Protein AF-A0A3S8ZNY4-F1 (afdb_monomer_lite)

Foldseek 3Di:
DDDPDPFAEEEAEDEPPPPDPVVLVVVVVVLLVCCLVRVGLWYDYAHEDDAPPPRLVCQLVRLLVCLFFLAYHYDPPDCQLVVLCPNFYLFFHQKTKDALVLQVLLVHDVSVCVQLPDPQWDWDDRPRMIITHGHSHHDRHTCVVPQDPSSLSRRVSRVSRHRQWSAFSHPDDDPPRDHGGRQQSNLSSCVSVDPPSPDPCNVPSDPDPPDVVPPCPPVNVVVVVVQVLFKDFAQFFNQAWFWKAWPQDPPRTDTDHGGGGHHWDVVGPPPTTMIGHDPDRD

Radius of gyration: 23.08 Å; chains: 1; bounding box: 68×52×48 Å

InterPro domains:
  IPR021815 Type VI immunity for VRR-NUC [PF11876] (23-192)

Sequence (282 aa):
MGNKCAPNKIIFSILPAFKLCKRKKIFNDLFIFVVSKLNPTLAFANAATCLPYEDYKWQFNEFDALQRFYCLMPFRRDYFSIDKLGAFINGANWITCLNEVHIAQLGGLDNVKNALHHESIKITNIGDNCLIKIGEYPNIAPITEGIPPLYKMVSDFLRPIRVESLGSLHNGSLNGSINFDPRTTDLWLRRFDEPGIWPPYPDNIQFYGLGEADEVDAEETVEMIDLLKQRVPANNPCPQSGYWYTPAKQNSRTLFRSSELMPDFPASTYGATIWYWDANQE

pLDDT: mean 82.19, std 16.55, range [32.84, 98.5]

Organism: NCBI:txid2496266

Structure (mmCIF, N/CA/C/O backbone):
data_AF-A0A3S8ZNY4-F1
#
_entry.id   AF-A0A3S8ZNY4-F1
#
loop_
_atom_site.group_PDB
_atom_site.id
_atom_site.type_symbol
_atom_site.label_atom_id
_atom_site.label_alt_id
_atom_site.label_comp_id
_atom_site.label_asym_id
_atom_site.label_entity_id
_atom_site.label_seq_id
_atom_site.pdbx_PDB_ins_code
_atom_site.Cartn_x
_atom_site.Cartn_y
_atom_site.Cartn_z
_atom_site.occupancy
_atom_site.B_iso_or_equiv
_atom_site.auth_seq_id
_atom_site.auth_comp_id
_atom_site.auth_asym_id
_atom_site.auth_atom_id
_atom_site.pdbx_PDB_model_num
ATOM 1 N N . MET A 1 1 ? -15.313 33.292 5.671 1.00 32.84 1 MET A N 1
ATOM 2 C CA . MET A 1 1 ? -14.817 32.332 6.683 1.00 32.84 1 MET A CA 1
ATOM 3 C C . MET A 1 1 ? -14.526 31.017 5.986 1.00 32.84 1 MET A C 1
ATOM 5 O O . MET A 1 1 ? -15.387 30.550 5.257 1.00 32.84 1 MET A O 1
ATOM 9 N N . GLY A 1 2 ? -13.322 30.472 6.180 1.00 35.06 2 GLY A N 1
ATOM 10 C CA . GLY A 1 2 ? -12.914 29.161 5.668 1.00 35.06 2 GLY A CA 1
ATOM 11 C C . GLY A 1 2 ? -11.709 29.212 4.729 1.00 35.06 2 GLY A C 1
ATOM 12 O O . GLY A 1 2 ? -11.857 28.984 3.533 1.00 35.06 2 GLY A O 1
ATOM 13 N N . ASN A 1 3 ? -10.519 29.497 5.271 1.00 33.12 3 ASN A N 1
ATOM 14 C CA . ASN A 1 3 ? -9.257 29.150 4.616 1.00 33.12 3 ASN A CA 1
ATOM 15 C C . ASN A 1 3 ? -9.278 27.642 4.332 1.00 33.12 3 ASN A C 1
ATOM 17 O O . ASN A 1 3 ? -9.236 26.844 5.267 1.00 33.12 3 ASN A O 1
ATOM 21 N N . LYS A 1 4 ? -9.356 27.239 3.060 1.00 39.56 4 LYS A N 1
ATOM 22 C CA . LYS A 1 4 ? -9.088 25.854 2.662 1.00 39.56 4 LYS A CA 1
ATOM 23 C C . LYS A 1 4 ? -7.583 25.623 2.808 1.00 39.56 4 LYS A C 1
ATOM 25 O O . LYS A 1 4 ? -6.836 25.842 1.860 1.00 39.56 4 LYS A O 1
ATOM 30 N N . CYS A 1 5 ? -7.132 25.238 4.003 1.00 39.16 5 CYS A N 1
ATOM 31 C CA . CYS A 1 5 ? -5.819 24.615 4.147 1.00 39.16 5 CYS A CA 1
ATOM 32 C C . CYS A 1 5 ? -5.784 23.396 3.222 1.00 39.16 5 CYS A C 1
ATOM 34 O O . CYS A 1 5 ? -6.697 22.568 3.254 1.00 39.16 5 CYS A O 1
ATOM 36 N N . ALA A 1 6 ? -4.759 23.309 2.377 1.00 49.41 6 ALA A N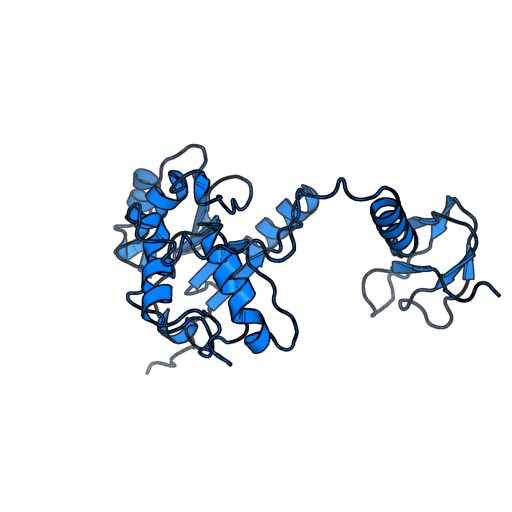 1
ATOM 37 C CA . ALA A 1 6 ? -4.514 22.108 1.598 1.00 49.41 6 ALA A CA 1
ATOM 38 C C . ALA A 1 6 ? -4.371 20.914 2.566 1.00 49.41 6 ALA A C 1
ATOM 40 O O . ALA A 1 6 ? -3.705 21.057 3.595 1.00 49.41 6 ALA A O 1
ATOM 41 N N . PRO A 1 7 ? -5.004 19.762 2.293 1.00 57.47 7 PRO A N 1
ATOM 42 C CA . PRO A 1 7 ? -4.872 18.587 3.147 1.00 57.47 7 PRO A CA 1
ATOM 43 C C . PRO A 1 7 ? -3.403 18.156 3.231 1.00 57.47 7 PRO A C 1
ATOM 45 O O . PRO A 1 7 ? -2.763 17.920 2.204 1.00 57.47 7 PRO A O 1
ATOM 48 N N . ASN A 1 8 ? -2.876 18.031 4.451 1.00 60.91 8 ASN A N 1
ATOM 49 C CA . ASN A 1 8 ? -1.545 17.479 4.693 1.00 60.91 8 ASN A CA 1
ATOM 50 C C . ASN A 1 8 ? -1.574 15.984 4.347 1.00 60.91 8 ASN A C 1
ATOM 52 O O . ASN A 1 8 ? -2.164 15.186 5.075 1.00 60.91 8 ASN A O 1
ATOM 56 N N . LYS A 1 9 ? -0.963 15.594 3.227 1.00 63.53 9 LYS A N 1
ATOM 57 C CA . LYS A 1 9 ? -0.878 14.196 2.777 1.00 63.53 9 LYS A CA 1
ATOM 58 C C . LYS A 1 9 ? 0.563 13.725 2.879 1.00 63.53 9 LYS A C 1
ATOM 60 O O . LYS A 1 9 ? 1.473 14.425 2.446 1.00 63.53 9 LYS A O 1
ATOM 65 N N . ILE A 1 10 ? 0.770 12.550 3.458 1.00 58.22 10 ILE A N 1
ATOM 66 C CA . ILE A 1 10 ? 2.100 12.015 3.747 1.00 58.22 10 ILE A CA 1
ATOM 67 C C . ILE A 1 10 ? 2.168 10.592 3.227 1.00 58.22 10 ILE A C 1
ATOM 69 O O . ILE A 1 10 ? 1.355 9.754 3.586 1.00 58.22 10 ILE A O 1
ATOM 73 N N . ILE A 1 11 ? 3.146 10.294 2.384 1.00 59.59 11 ILE A N 1
ATOM 74 C CA . ILE A 1 11 ? 3.314 8.952 1.831 1.00 59.59 11 ILE A CA 1
ATOM 75 C C . ILE A 1 11 ? 4.752 8.534 2.074 1.00 59.59 11 ILE A C 1
ATOM 77 O O . ILE A 1 11 ? 5.679 9.210 1.635 1.00 59.59 11 ILE A O 1
ATOM 81 N N . PHE A 1 12 ? 4.935 7.425 2.787 1.00 55.94 12 PHE A N 1
ATOM 82 C CA . PHE A 1 12 ? 6.249 6.829 2.982 1.00 55.94 12 PHE A CA 1
ATOM 83 C C . PHE A 1 12 ? 6.377 5.573 2.128 1.00 55.94 12 PHE A C 1
ATOM 85 O O . PHE A 1 12 ? 5.786 4.536 2.417 1.00 55.94 12 PHE A O 1
ATOM 92 N N . SER A 1 13 ? 7.197 5.659 1.091 1.00 57.34 13 SER A N 1
ATOM 93 C CA . SER A 1 13 ? 7.572 4.508 0.275 1.00 57.34 13 SER A CA 1
ATOM 94 C C . SER A 1 13 ? 8.827 3.870 0.860 1.00 57.34 13 SER A C 1
ATOM 96 O O . SER A 1 13 ? 9.819 4.557 1.110 1.00 57.34 13 SER A O 1
ATOM 98 N N . ILE A 1 14 ? 8.790 2.562 1.107 1.00 56.53 14 ILE A N 1
ATOM 99 C CA . ILE A 1 14 ? 9.916 1.827 1.686 1.00 56.53 14 ILE A CA 1
ATOM 100 C C . ILE A 1 14 ? 10.548 0.973 0.601 1.00 56.53 14 ILE A C 1
ATOM 102 O O . ILE A 1 14 ? 9.883 0.140 -0.014 1.00 56.53 14 ILE A O 1
ATOM 106 N N . LEU A 1 15 ? 11.850 1.163 0.394 1.00 48.00 15 LEU A N 1
ATOM 107 C CA . LEU A 1 15 ? 12.633 0.309 -0.491 1.00 48.00 15 LEU A CA 1
ATOM 108 C C . LEU A 1 15 ? 12.822 -1.082 0.147 1.00 48.00 15 LEU A C 1
ATOM 110 O O . LEU A 1 15 ? 13.079 -1.157 1.352 1.00 48.00 15 LEU A O 1
ATOM 114 N N . PRO A 1 16 ? 12.790 -2.180 -0.630 1.00 45.41 16 PRO A N 1
ATOM 115 C CA . PRO A 1 16 ? 12.876 -3.553 -0.112 1.00 45.41 16 PRO A CA 1
ATOM 116 C C . PRO A 1 16 ? 14.140 -3.899 0.703 1.00 45.41 16 PRO A C 1
ATOM 118 O O . PRO A 1 16 ? 14.190 -4.941 1.352 1.00 45.41 16 PRO A O 1
ATOM 121 N N . ALA A 1 17 ? 15.160 -3.037 0.748 1.00 43.81 17 ALA A N 1
ATOM 122 C CA . ALA A 1 17 ? 16.427 -3.272 1.452 1.00 43.81 17 ALA A CA 1
ATOM 123 C C . ALA A 1 17 ? 16.360 -3.127 2.998 1.00 43.81 17 ALA A C 1
ATOM 125 O O . ALA A 1 17 ? 17.367 -2.851 3.660 1.00 43.81 17 ALA A O 1
ATOM 126 N N . PHE A 1 18 ? 15.187 -3.304 3.615 1.00 47.97 18 PHE A N 1
ATOM 127 C CA . PHE A 1 18 ? 14.956 -3.127 5.057 1.00 47.97 18 PHE A CA 1
ATOM 128 C C . PHE A 1 18 ? 15.154 -4.418 5.877 1.00 47.97 18 PHE A C 1
ATOM 130 O O . PHE A 1 18 ? 14.340 -4.768 6.726 1.00 47.97 18 PHE A O 1
ATOM 137 N N . LYS A 1 19 ? 16.279 -5.121 5.691 1.00 45.03 19 LYS A N 1
ATOM 138 C CA . LYS A 1 19 ? 16.634 -6.311 6.501 1.00 45.03 19 LYS A CA 1
ATOM 139 C C . LYS A 1 19 ? 17.445 -6.017 7.782 1.00 45.03 19 LYS A C 1
ATOM 141 O O . LYS A 1 19 ? 18.033 -6.921 8.359 1.00 45.03 19 LYS A O 1
ATOM 146 N N . LEU A 1 20 ? 17.478 -4.775 8.284 1.00 48.91 20 LEU A N 1
ATOM 147 C CA . LEU A 1 20 ? 18.277 -4.400 9.470 1.00 48.91 20 LEU A CA 1
ATOM 148 C C . LEU A 1 20 ? 17.408 -3.876 10.629 1.00 48.91 20 LEU A C 1
ATOM 150 O O . LEU A 1 20 ? 16.765 -2.832 10.509 1.00 48.91 20 LEU A O 1
ATOM 154 N N . CYS A 1 21 ? 17.454 -4.541 11.793 1.00 52.31 21 CYS A N 1
ATOM 155 C CA . CYS A 1 21 ? 16.681 -4.183 12.998 1.00 52.31 21 CYS A CA 1
ATOM 156 C C . CYS A 1 21 ? 16.862 -2.721 13.456 1.00 52.31 21 CYS A C 1
ATOM 158 O O . CYS A 1 21 ? 15.892 -2.087 13.872 1.00 52.31 21 CYS A O 1
ATOM 160 N N . LYS A 1 22 ? 18.069 -2.142 13.326 1.00 57.31 22 LYS A N 1
ATOM 161 C CA . LYS A 1 22 ? 18.311 -0.717 13.636 1.00 57.31 22 LYS A CA 1
ATOM 162 C C . LYS A 1 22 ? 17.520 0.220 12.715 1.00 57.31 22 LYS A C 1
ATOM 164 O O . LYS A 1 22 ? 16.948 1.198 13.185 1.00 57.31 22 LYS A O 1
ATOM 169 N N . ARG A 1 23 ? 17.430 -0.103 11.420 1.00 69.38 23 ARG A N 1
ATOM 170 C CA . ARG A 1 23 ? 16.698 0.705 10.431 1.00 69.38 23 ARG A CA 1
ATOM 171 C C . ARG A 1 23 ? 15.186 0.636 10.663 1.00 69.38 23 ARG A C 1
ATOM 173 O O . ARG A 1 23 ? 14.512 1.649 10.527 1.00 69.38 23 ARG A O 1
ATOM 180 N N . LYS A 1 24 ? 14.665 -0.512 11.113 1.00 73.06 24 LYS A N 1
ATOM 181 C CA . LYS A 1 24 ? 13.246 -0.692 11.475 1.00 73.06 24 LYS A CA 1
ATOM 182 C C . LYS A 1 24 ? 12.786 0.261 12.580 1.00 73.06 24 LYS A C 1
ATOM 184 O O . LYS A 1 24 ? 11.733 0.877 12.440 1.00 73.06 24 LYS A O 1
ATOM 189 N N . LYS A 1 25 ? 13.542 0.364 13.681 1.00 79.75 25 LYS A N 1
ATOM 190 C CA . LYS A 1 25 ? 13.189 1.271 14.785 1.00 79.75 25 LYS A CA 1
ATOM 191 C C . LYS A 1 25 ? 13.175 2.721 14.302 1.00 79.75 25 LYS A C 1
ATOM 193 O O . LYS A 1 25 ? 12.169 3.392 14.472 1.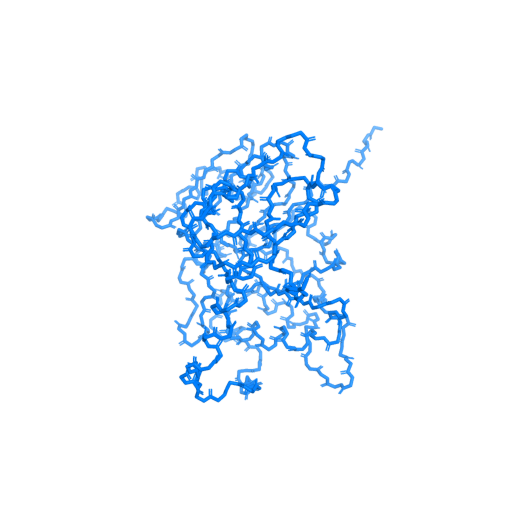00 79.75 25 LYS A O 1
ATOM 198 N N . ILE A 1 26 ? 14.234 3.136 13.602 1.00 83.50 26 ILE A N 1
ATOM 199 C CA . ILE A 1 26 ? 14.345 4.482 13.022 1.00 83.50 26 ILE A CA 1
ATOM 200 C C . ILE A 1 26 ? 13.149 4.793 12.115 1.00 83.50 26 ILE A C 1
ATOM 202 O O . ILE A 1 26 ? 12.574 5.869 12.224 1.00 83.50 26 ILE A O 1
ATOM 206 N N . PHE A 1 27 ? 12.744 3.853 11.255 1.00 85.25 27 PHE A N 1
ATOM 207 C CA . PHE A 1 27 ? 11.594 4.053 10.378 1.00 85.25 27 PHE A CA 1
ATOM 208 C C . PHE A 1 27 ? 10.286 4.228 11.157 1.00 85.25 27 PHE A C 1
ATOM 210 O O . PHE A 1 27 ? 9.562 5.187 10.907 1.00 85.25 27 PHE A O 1
ATOM 217 N N . ASN A 1 28 ? 9.978 3.328 12.101 1.00 84.94 28 ASN A N 1
ATOM 218 C CA . ASN A 1 28 ? 8.741 3.437 12.882 1.00 84.94 28 ASN A CA 1
ATOM 219 C C . ASN A 1 28 ? 8.722 4.741 13.694 1.00 84.94 28 ASN A C 1
ATOM 221 O O . ASN A 1 28 ? 7.706 5.430 13.696 1.00 84.94 28 ASN A O 1
ATOM 225 N N . ASP A 1 29 ? 9.840 5.095 14.335 1.00 88.81 29 ASP A N 1
ATOM 226 C CA . ASP A 1 29 ? 9.963 6.315 15.136 1.00 88.81 29 ASP A CA 1
ATOM 227 C C . ASP A 1 29 ? 9.787 7.563 14.256 1.00 88.81 29 ASP A C 1
ATOM 229 O O . ASP A 1 29 ? 9.052 8.476 14.630 1.00 88.81 29 ASP A O 1
ATOM 233 N N . LEU A 1 30 ? 10.382 7.584 13.055 1.00 89.06 30 LEU A N 1
ATOM 234 C CA . LEU A 1 30 ? 10.210 8.669 12.086 1.00 89.06 30 LEU A CA 1
ATOM 235 C C . LEU A 1 30 ? 8.761 8.774 11.597 1.00 89.06 30 LEU A C 1
ATOM 237 O O . LEU A 1 30 ? 8.211 9.872 11.567 1.00 89.06 30 LEU A O 1
ATOM 241 N N . PHE A 1 31 ? 8.134 7.654 11.230 1.00 89.00 31 PHE A N 1
ATOM 242 C CA . PHE A 1 31 ? 6.750 7.640 10.756 1.00 89.00 31 PHE A CA 1
ATOM 243 C C . PHE A 1 31 ? 5.796 8.160 11.840 1.00 89.00 31 PHE A C 1
ATOM 245 O O . PHE A 1 31 ? 4.990 9.052 11.580 1.00 89.00 31 PHE A O 1
ATOM 252 N N . ILE A 1 32 ? 5.937 7.664 13.075 1.00 90.69 32 ILE A N 1
ATOM 253 C CA . ILE A 1 32 ? 5.164 8.114 14.242 1.00 90.69 32 ILE A CA 1
ATOM 254 C C . ILE A 1 32 ? 5.403 9.600 14.505 1.00 90.69 32 ILE A C 1
ATOM 256 O O . ILE A 1 32 ? 4.445 10.352 14.681 1.00 90.69 32 ILE A O 1
ATOM 260 N N . PHE A 1 33 ? 6.665 10.038 14.501 1.00 91.19 33 PHE A N 1
ATOM 261 C CA . PHE A 1 33 ? 7.024 11.439 14.697 1.00 91.19 33 PHE A CA 1
ATOM 262 C C . PHE A 1 33 ? 6.336 12.328 13.661 1.00 91.19 33 PHE A C 1
ATOM 264 O O . PHE A 1 33 ? 5.667 13.293 14.026 1.00 91.19 33 PHE A O 1
ATOM 271 N N . VAL A 1 34 ? 6.426 11.976 12.381 1.00 89.19 34 VAL A N 1
ATOM 272 C CA . VAL A 1 34 ? 5.839 12.755 11.291 1.00 89.19 34 VAL A CA 1
ATOM 273 C C . VAL A 1 34 ? 4.312 12.809 11.389 1.00 89.19 34 VAL A C 1
ATOM 275 O O . VAL A 1 34 ? 3.748 13.901 11.317 1.00 89.19 34 VAL A O 1
ATOM 278 N N . VAL A 1 35 ? 3.642 11.681 11.649 1.00 90.50 35 VAL A N 1
ATOM 279 C CA . VAL A 1 35 ? 2.185 11.652 11.883 1.00 90.50 35 VAL A CA 1
ATOM 280 C C . VAL A 1 35 ? 1.807 12.534 13.077 1.00 90.50 35 VAL A C 1
ATOM 282 O O . VAL A 1 35 ? 0.883 13.337 12.974 1.00 90.50 35 VAL A O 1
ATOM 285 N N . SER A 1 36 ? 2.563 12.459 14.179 1.00 91.12 36 SER A N 1
ATOM 286 C CA . SER A 1 36 ? 2.301 13.244 15.394 1.00 91.12 36 SER A CA 1
ATOM 287 C C . SER A 1 36 ? 2.463 14.754 15.199 1.00 91.12 36 SER A C 1
ATOM 289 O O . SER A 1 36 ? 1.812 15.537 15.884 1.00 91.12 36 SER A O 1
ATOM 291 N N . LYS A 1 37 ? 3.345 15.176 14.283 1.00 91.50 37 LYS A N 1
ATOM 292 C CA . LYS A 1 37 ? 3.636 16.593 14.033 1.00 91.50 37 LYS A CA 1
ATOM 293 C C . LYS A 1 37 ? 2.732 17.217 12.988 1.00 91.50 37 LYS A C 1
ATOM 295 O O . LYS A 1 37 ? 2.456 18.408 13.085 1.00 91.50 37 LYS A O 1
ATOM 300 N N . LEU A 1 38 ? 2.313 16.443 11.992 1.00 88.69 38 LEU A N 1
ATOM 301 C CA . LEU A 1 38 ? 1.617 16.980 10.824 1.00 88.69 38 LEU A CA 1
ATOM 302 C C . LEU A 1 38 ? 0.115 16.699 10.808 1.00 88.69 38 LEU A C 1
ATOM 304 O O . LEU A 1 38 ? -0.579 17.328 10.010 1.00 88.69 38 LEU A O 1
ATOM 308 N N . ASN A 1 39 ? -0.367 15.790 11.664 1.00 86.06 39 ASN A N 1
ATOM 309 C CA . ASN A 1 39 ? -1.766 15.360 11.739 1.00 86.06 39 ASN A CA 1
ATOM 310 C C . ASN A 1 39 ? -2.387 15.135 10.341 1.00 86.06 39 ASN A C 1
ATOM 312 O O . ASN A 1 39 ? -3.269 15.887 9.916 1.00 86.06 39 ASN A O 1
ATOM 316 N N . PRO A 1 40 ? -1.842 14.189 9.556 1.00 85.25 40 PRO A N 1
ATOM 317 C CA . PRO A 1 40 ? -2.138 14.106 8.135 1.00 85.25 40 PRO A CA 1
ATOM 318 C C . PRO A 1 40 ? -3.565 13.640 7.851 1.00 85.25 40 PRO A C 1
ATOM 320 O O . PRO A 1 40 ? -4.090 12.737 8.494 1.00 85.25 40 PRO A O 1
ATOM 323 N N . THR A 1 41 ? -4.157 14.175 6.783 1.00 80.88 41 THR A N 1
ATOM 324 C CA . THR A 1 41 ? -5.425 13.676 6.235 1.00 80.88 41 THR A CA 1
ATOM 325 C C . THR A 1 41 ? -5.267 12.264 5.665 1.00 80.88 41 THR A C 1
ATOM 327 O O . THR A 1 41 ? -6.195 11.465 5.721 1.00 80.88 41 THR A O 1
ATOM 330 N N . LEU A 1 42 ? -4.079 11.945 5.146 1.00 81.19 42 LEU A N 1
ATOM 331 C CA . LEU A 1 42 ? -3.721 10.630 4.627 1.00 81.19 42 LEU A CA 1
ATOM 332 C C . LEU A 1 42 ? -2.278 10.316 5.008 1.00 81.19 42 LEU A C 1
ATOM 334 O O . LEU A 1 42 ? -1.380 11.090 4.668 1.00 81.19 42 LEU A O 1
ATOM 338 N N . ALA A 1 43 ? -2.053 9.165 5.643 1.00 86.75 43 ALA A N 1
ATOM 339 C CA . ALA A 1 43 ? -0.718 8.600 5.765 1.00 86.75 43 ALA A CA 1
ATOM 340 C C . ALA A 1 43 ? -0.696 7.081 5.628 1.00 86.75 43 ALA A C 1
ATOM 342 O O . ALA A 1 43 ? -1.547 6.378 6.164 1.00 86.75 43 ALA A O 1
ATOM 343 N N . PHE A 1 44 ? 0.298 6.562 4.917 1.00 89.81 44 PHE A N 1
ATOM 344 C CA . PHE A 1 44 ? 0.544 5.128 4.845 1.00 89.81 44 PHE A CA 1
ATOM 345 C C . PHE A 1 44 ? 2.013 4.835 4.553 1.00 89.81 44 PHE A C 1
ATOM 347 O O . PHE A 1 44 ? 2.756 5.699 4.077 1.00 89.81 44 PHE A O 1
ATOM 354 N N . ALA A 1 45 ? 2.415 3.602 4.846 1.00 89.19 45 ALA A N 1
ATOM 355 C CA . ALA A 1 45 ? 3.701 3.062 4.453 1.00 89.19 45 ALA A CA 1
ATOM 356 C C . ALA A 1 45 ? 3.551 1.671 3.855 1.00 89.19 45 ALA A C 1
ATOM 358 O O . ALA A 1 45 ? 2.731 0.876 4.321 1.00 89.19 45 ALA A O 1
ATOM 359 N N . ASN A 1 46 ? 4.351 1.371 2.835 1.00 87.94 46 ASN A N 1
ATOM 360 C CA . ASN A 1 46 ? 4.368 0.058 2.207 1.00 87.94 46 ASN A CA 1
ATOM 361 C C . ASN A 1 46 ? 5.664 -0.175 1.410 1.00 87.94 46 ASN A C 1
ATOM 363 O O . ASN A 1 46 ? 6.416 0.771 1.153 1.00 87.94 46 ASN A O 1
ATOM 367 N N . ALA A 1 47 ? 5.910 -1.422 1.003 1.00 87.00 47 ALA A N 1
ATOM 368 C CA . ALA A 1 47 ? 6.934 -1.717 0.004 1.00 87.00 47 ALA A CA 1
ATOM 369 C C . ALA A 1 47 ? 6.510 -1.145 -1.356 1.00 87.00 47 ALA A C 1
ATOM 371 O O . ALA A 1 47 ? 5.369 -1.337 -1.781 1.00 87.00 47 ALA A O 1
ATOM 372 N N . ALA A 1 48 ? 7.418 -0.443 -2.029 1.00 85.75 48 ALA A N 1
ATOM 373 C CA . ALA A 1 48 ? 7.150 0.197 -3.312 1.00 85.75 48 ALA A CA 1
ATOM 374 C C . ALA A 1 48 ? 8.257 -0.091 -4.326 1.00 85.75 48 ALA A C 1
ATOM 376 O O . ALA A 1 48 ? 9.415 -0.308 -3.955 1.00 85.75 48 ALA A O 1
ATOM 377 N N . THR A 1 49 ? 7.898 -0.053 -5.604 1.00 86.12 49 THR A N 1
ATOM 378 C CA . THR A 1 49 ? 8.852 0.041 -6.708 1.00 86.12 49 THR A CA 1
ATOM 379 C C . THR A 1 49 ? 9.596 1.379 -6.672 1.00 86.12 49 THR A C 1
ATOM 381 O O . THR A 1 49 ? 9.172 2.358 -6.051 1.00 86.12 49 THR A O 1
ATOM 384 N N . CYS A 1 50 ? 10.746 1.413 -7.340 1.00 83.38 50 CYS A N 1
ATOM 385 C CA . CYS A 1 50 ? 11.534 2.618 -7.552 1.00 83.38 50 CYS A CA 1
ATOM 386 C C . CYS A 1 50 ? 11.858 2.705 -9.038 1.00 83.38 50 CYS A C 1
ATOM 388 O O . CYS A 1 50 ? 12.397 1.749 -9.595 1.00 83.38 50 CYS A O 1
ATOM 390 N N . LEU A 1 51 ? 11.523 3.831 -9.664 1.00 82.19 51 LEU A N 1
ATOM 391 C CA . LEU A 1 51 ? 11.780 4.062 -11.081 1.00 82.19 51 LEU A CA 1
ATOM 392 C C . LEU A 1 51 ? 12.866 5.130 -11.279 1.00 82.19 51 LEU A C 1
ATOM 394 O O . LEU A 1 51 ? 13.001 6.040 -10.451 1.00 82.19 51 LEU A O 1
ATOM 398 N N . PRO A 1 52 ? 13.657 5.038 -12.366 1.00 83.69 52 PRO A N 1
ATOM 399 C CA . PRO A 1 52 ? 14.733 5.984 -12.654 1.00 83.69 52 PRO A CA 1
ATOM 400 C C . PRO A 1 52 ? 14.200 7.386 -13.015 1.00 83.69 52 PRO A C 1
ATOM 402 O O . PRO A 1 52 ? 12.999 7.652 -13.005 1.00 83.69 52 PRO A O 1
ATOM 405 N N . TYR A 1 53 ? 15.097 8.336 -13.309 1.00 76.31 53 TYR A N 1
ATOM 406 C CA . TYR A 1 53 ? 14.741 9.736 -13.609 1.00 76.31 53 TYR A CA 1
ATOM 407 C C . TYR A 1 53 ? 13.760 9.890 -14.791 1.00 76.31 53 TYR A C 1
ATOM 409 O O . TYR A 1 53 ? 12.964 10.818 -14.791 1.00 76.31 53 TYR A O 1
ATOM 417 N N . GLU A 1 54 ? 13.703 8.938 -15.723 1.00 81.50 54 GLU A N 1
ATOM 418 C CA . GLU A 1 54 ? 12.718 8.897 -16.818 1.00 81.50 54 GLU A CA 1
ATOM 419 C C . GLU A 1 54 ? 11.688 7.777 -16.611 1.00 81.50 54 GLU A C 1
ATOM 421 O O . GLU A 1 54 ? 11.497 6.912 -17.463 1.00 81.50 54 GLU A O 1
ATOM 426 N N . ASP A 1 55 ? 11.060 7.768 -15.439 1.00 81.25 55 ASP A N 1
ATOM 427 C CA . ASP A 1 55 ? 10.115 6.746 -14.980 1.00 81.25 55 ASP A CA 1
ATOM 428 C C . ASP A 1 55 ? 9.002 6.413 -15.980 1.00 81.25 55 ASP A C 1
ATOM 430 O O . ASP A 1 55 ? 8.692 5.238 -16.150 1.00 81.25 55 ASP A O 1
ATOM 434 N N . TYR A 1 56 ? 8.464 7.397 -16.702 1.00 81.44 56 TYR A N 1
ATOM 435 C CA . TYR A 1 56 ? 7.462 7.197 -17.756 1.00 81.44 56 TYR A CA 1
ATOM 436 C C . TYR A 1 56 ? 7.883 6.179 -18.834 1.00 81.44 56 TYR A C 1
ATOM 438 O O . TYR A 1 56 ? 7.021 5.531 -19.425 1.00 81.44 56 TYR A O 1
ATOM 446 N N . LYS A 1 57 ? 9.191 5.994 -19.075 1.00 83.19 57 LYS A N 1
ATOM 447 C CA . LYS A 1 57 ? 9.708 4.970 -19.998 1.00 83.19 57 LYS A CA 1
ATOM 448 C C . LYS A 1 57 ? 9.656 3.562 -19.412 1.00 83.19 57 LYS A C 1
ATOM 450 O O . LYS A 1 57 ? 9.645 2.616 -20.179 1.00 83.19 57 LYS A O 1
ATOM 455 N N . TRP A 1 58 ? 9.618 3.426 -18.088 1.00 85.06 58 TRP A N 1
ATOM 456 C CA . TRP A 1 58 ? 9.766 2.165 -17.346 1.00 85.06 58 TRP A CA 1
ATOM 457 C C . TRP A 1 58 ? 8.499 1.767 -16.574 1.00 85.06 58 TRP A C 1
ATOM 459 O O . TRP A 1 58 ? 8.494 0.788 -15.829 1.00 85.06 58 TRP A O 1
ATOM 469 N N . GLN A 1 59 ? 7.403 2.508 -16.759 1.00 85.94 59 GLN A N 1
ATOM 470 C CA . GLN A 1 59 ? 6.102 2.226 -16.147 1.00 85.94 59 GLN A CA 1
ATOM 471 C C . GLN A 1 59 ? 5.574 0.826 -16.500 1.00 85.94 59 GLN A C 1
ATOM 473 O O . GLN A 1 59 ? 4.919 0.196 -15.676 1.00 85.94 59 GLN A O 1
ATOM 478 N N . PHE A 1 60 ? 5.942 0.275 -17.657 1.00 86.31 60 PHE A N 1
ATOM 479 C CA . PHE A 1 60 ? 5.527 -1.073 -18.050 1.00 86.31 60 PHE A CA 1
ATOM 480 C C . PHE A 1 60 ? 6.218 -2.162 -17.220 1.00 86.31 60 PHE A C 1
ATOM 482 O O . PHE A 1 60 ? 5.582 -3.147 -16.853 1.00 86.31 60 PHE A O 1
ATOM 489 N N . ASN A 1 61 ? 7.495 -1.970 -16.858 1.00 86.56 61 ASN A N 1
ATOM 490 C CA . ASN A 1 61 ? 8.200 -2.869 -15.940 1.00 86.56 61 ASN A CA 1
ATOM 491 C C . ASN A 1 61 ? 7.593 -2.806 -14.541 1.00 86.56 61 ASN A C 1
ATOM 493 O O . ASN A 1 61 ? 7.477 -3.824 -13.867 1.00 86.56 61 ASN A O 1
ATOM 497 N N . GLU A 1 62 ? 7.199 -1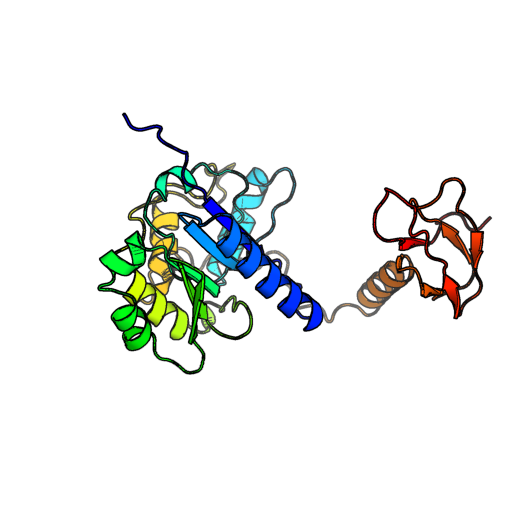.612 -14.100 1.00 89.44 62 GLU A N 1
ATOM 498 C CA . GLU A 1 62 ? 6.468 -1.462 -12.850 1.00 89.44 62 GLU A CA 1
ATOM 499 C C . GLU A 1 62 ? 5.127 -2.190 -12.903 1.00 89.44 62 GLU A C 1
ATOM 501 O O . GLU A 1 62 ? 4.830 -2.973 -12.007 1.00 89.44 62 GLU A O 1
ATOM 506 N N . PHE A 1 63 ? 4.333 -1.976 -13.953 1.00 89.81 63 PHE A N 1
ATOM 507 C CA . PHE A 1 63 ? 3.052 -2.652 -14.113 1.00 89.81 63 PHE A CA 1
ATOM 508 C C . PHE A 1 63 ? 3.227 -4.175 -14.069 1.00 89.81 63 PHE A C 1
ATOM 510 O O . PHE A 1 63 ? 2.554 -4.842 -13.286 1.00 89.81 63 PHE A O 1
ATOM 517 N N . ASP A 1 64 ? 4.193 -4.711 -14.818 1.00 88.44 64 ASP A N 1
ATOM 518 C CA . ASP A 1 64 ? 4.557 -6.127 -14.783 1.00 88.44 64 ASP A CA 1
ATOM 519 C C . ASP A 1 64 ? 4.963 -6.607 -13.376 1.00 88.44 64 ASP A C 1
ATOM 521 O O . ASP A 1 64 ? 4.458 -7.628 -12.907 1.00 88.44 64 ASP A O 1
ATOM 525 N N . ALA A 1 65 ? 5.787 -5.851 -12.644 1.00 88.88 65 ALA A N 1
ATOM 526 C CA . ALA A 1 65 ? 6.167 -6.199 -11.276 1.00 88.88 65 ALA A CA 1
ATOM 527 C C . ALA A 1 65 ? 4.954 -6.252 -10.330 1.00 88.88 65 ALA A C 1
ATOM 529 O O . ALA A 1 65 ? 4.841 -7.160 -9.504 1.00 88.88 65 ALA A O 1
ATOM 530 N N . LEU A 1 66 ? 4.009 -5.318 -10.456 1.00 91.69 66 LEU A N 1
ATOM 531 C CA . LEU A 1 66 ? 2.789 -5.324 -9.647 1.00 91.69 66 LEU A CA 1
ATOM 532 C C . LEU A 1 66 ? 1.844 -6.477 -9.993 1.00 91.69 66 LEU A C 1
ATOM 534 O O . LEU A 1 66 ? 1.082 -6.913 -9.129 1.00 91.69 66 LEU A O 1
ATOM 538 N N . GLN A 1 67 ? 1.909 -7.021 -11.210 1.00 91.75 67 GLN A N 1
ATOM 539 C CA . GLN A 1 67 ? 1.176 -8.237 -11.575 1.00 91.75 67 GLN A CA 1
ATOM 540 C C . GLN A 1 67 ? 1.744 -9.505 -10.928 1.00 91.75 67 GLN A C 1
ATOM 542 O O . GLN A 1 67 ? 1.176 -10.575 -11.105 1.00 91.75 67 GLN A O 1
ATOM 547 N N . ARG A 1 68 ? 2.840 -9.411 -10.167 1.00 90.69 68 ARG A N 1
ATOM 548 C CA . ARG A 1 68 ? 3.462 -10.550 -9.471 1.00 90.69 68 ARG A CA 1
ATOM 549 C C . ARG A 1 68 ? 3.240 -10.524 -7.966 1.00 90.69 68 ARG A C 1
ATOM 551 O O . ARG A 1 68 ? 3.360 -11.563 -7.321 1.00 90.69 68 ARG A O 1
ATOM 558 N N . PHE A 1 69 ? 2.916 -9.359 -7.404 1.00 92.94 69 PHE A N 1
ATOM 559 C CA . PHE A 1 69 ? 2.902 -9.127 -5.962 1.00 92.94 69 PHE A CA 1
ATOM 560 C C . PHE A 1 69 ? 1.676 -8.319 -5.530 1.00 92.94 69 PHE A C 1
ATOM 562 O O . PHE A 1 69 ? 1.511 -7.164 -5.920 1.00 92.94 69 PHE A O 1
ATOM 569 N N . TYR A 1 70 ? 0.837 -8.894 -4.666 1.00 94.00 70 TYR A N 1
ATOM 570 C CA . TYR A 1 70 ? -0.369 -8.237 -4.162 1.00 94.00 70 TYR A CA 1
ATOM 571 C C . TYR A 1 70 ? -0.064 -6.977 -3.353 1.00 94.00 70 TYR A C 1
ATOM 573 O O . TYR A 1 70 ? -0.828 -6.018 -3.387 1.00 94.00 70 TYR A O 1
ATOM 581 N N . CYS A 1 71 ? 1.020 -6.950 -2.587 1.00 93.25 71 CYS A N 1
ATOM 582 C CA . CYS A 1 71 ? 1.274 -5.868 -1.639 1.00 93.25 71 CYS A CA 1
ATOM 583 C C . CYS A 1 71 ? 2.334 -4.870 -2.115 1.00 93.25 71 CYS A C 1
ATOM 585 O O . CYS A 1 71 ? 2.666 -3.951 -1.368 1.00 93.25 71 CYS A O 1
ATOM 587 N N . LEU A 1 72 ? 2.837 -4.996 -3.343 1.00 91.50 72 LEU A N 1
ATOM 588 C CA . LEU A 1 72 ? 3.762 -4.028 -3.927 1.00 91.50 72 LEU A CA 1
ATOM 589 C C . LEU A 1 72 ? 3.022 -2.743 -4.340 1.00 91.50 72 LEU A C 1
ATOM 591 O O . LEU A 1 72 ? 1.949 -2.801 -4.943 1.00 91.50 72 LEU A O 1
ATOM 595 N N . MET A 1 73 ? 3.581 -1.576 -4.005 1.00 88.56 73 MET A N 1
ATOM 596 C CA . MET A 1 73 ? 3.075 -0.282 -4.482 1.00 88.56 73 MET A CA 1
ATOM 597 C C . MET A 1 73 ? 3.752 0.172 -5.763 1.00 88.56 73 MET A C 1
ATOM 599 O O . MET A 1 73 ? 4.970 0.022 -5.863 1.00 88.56 73 MET A O 1
ATOM 603 N N . PRO A 1 74 ? 3.000 0.819 -6.674 1.00 87.19 74 PRO A N 1
ATOM 604 C CA . PRO A 1 74 ? 3.606 1.523 -7.786 1.00 87.19 74 PRO A CA 1
ATOM 605 C C . PRO A 1 74 ? 4.286 2.791 -7.270 1.00 87.19 74 PRO A C 1
ATOM 607 O O . PRO A 1 74 ? 3.805 3.441 -6.331 1.00 87.19 74 PRO A O 1
ATOM 610 N N . PHE A 1 75 ? 5.397 3.148 -7.895 1.00 77.38 75 PHE A N 1
ATOM 611 C CA . PHE A 1 75 ? 6.113 4.383 -7.680 1.00 77.38 75 PHE A CA 1
ATOM 612 C C . PHE A 1 75 ? 5.219 5.544 -8.108 1.00 77.38 75 PHE A C 1
ATOM 614 O O . PHE A 1 75 ? 4.568 5.531 -9.150 1.00 77.38 75 PHE A O 1
ATOM 621 N N . ARG A 1 76 ? 5.161 6.574 -7.269 1.00 68.25 76 ARG A N 1
ATOM 622 C CA . ARG A 1 76 ? 4.350 7.766 -7.514 1.00 68.25 76 ARG A CA 1
ATOM 623 C C . ARG A 1 76 ? 5.264 8.977 -7.473 1.00 68.25 76 ARG A C 1
ATOM 625 O O . ARG A 1 76 ? 5.446 9.564 -6.409 1.00 68.25 76 ARG A O 1
ATOM 632 N N . ARG A 1 77 ? 5.854 9.343 -8.612 1.00 56.16 77 ARG A N 1
ATOM 633 C CA . ARG A 1 77 ? 6.509 10.654 -8.740 1.00 56.16 77 ARG A CA 1
ATOM 634 C C . ARG A 1 77 ? 5.476 11.759 -8.872 1.00 56.16 77 ARG A C 1
ATOM 636 O O . ARG A 1 77 ? 5.567 12.779 -8.192 1.00 56.16 77 ARG A O 1
ATOM 643 N N . ASP A 1 78 ? 4.461 11.495 -9.687 1.00 51.47 78 ASP A N 1
ATOM 644 C CA . ASP A 1 78 ? 3.474 12.493 -10.035 1.00 51.47 78 ASP A CA 1
ATOM 645 C C . ASP A 1 78 ? 2.198 12.301 -9.212 1.00 51.47 78 ASP A C 1
ATOM 647 O O . ASP A 1 78 ? 1.501 11.284 -9.267 1.00 51.47 78 ASP A O 1
ATOM 651 N N . TYR A 1 79 ? 1.883 13.321 -8.421 1.00 55.56 79 TYR A N 1
ATOM 652 C CA . TYR A 1 79 ? 0.772 13.356 -7.472 1.00 55.56 79 TYR A CA 1
ATOM 653 C C . TYR A 1 79 ? -0.613 13.468 -8.149 1.00 55.56 79 TYR A C 1
ATOM 655 O O . TYR A 1 79 ? -1.601 13.728 -7.463 1.00 55.56 79 TYR A O 1
ATOM 663 N N . PHE A 1 80 ? -0.727 13.231 -9.466 1.00 47.06 80 PHE A N 1
ATOM 664 C CA . PHE A 1 80 ? -1.944 13.458 -10.265 1.00 47.06 80 PHE A CA 1
ATOM 665 C C . PHE A 1 80 ? -3.191 12.726 -9.740 1.00 47.06 80 PHE A C 1
ATOM 667 O O . PHE A 1 80 ? -4.313 13.191 -9.935 1.00 47.06 80 PHE A O 1
ATOM 674 N N . SER A 1 81 ? -3.029 11.595 -9.048 1.00 58.34 81 SER A N 1
ATOM 675 C CA . SER A 1 81 ? -4.152 10.861 -8.442 1.00 58.34 81 SER A CA 1
ATOM 676 C C . SER A 1 81 ? -4.338 11.132 -6.947 1.00 58.34 81 SER A C 1
ATOM 678 O O . SER A 1 81 ? -5.355 10.742 -6.382 1.00 58.34 81 SER A O 1
ATOM 680 N N . ILE A 1 82 ? -3.387 11.787 -6.278 1.00 60.06 82 ILE A N 1
ATOM 681 C CA . ILE A 1 82 ? -3.463 12.034 -4.833 1.00 60.06 82 ILE A CA 1
ATOM 682 C C . ILE A 1 82 ? -4.498 13.112 -4.525 1.00 60.06 82 ILE A C 1
ATOM 684 O O . ILE A 1 82 ? -5.150 13.047 -3.484 1.00 60.06 82 ILE A O 1
ATOM 688 N N . ASP A 1 83 ? -4.740 14.056 -5.431 1.00 63.66 83 ASP A N 1
ATOM 689 C CA . ASP A 1 83 ? -5.846 15.011 -5.299 1.00 63.66 83 ASP A CA 1
ATOM 690 C C . ASP A 1 83 ? -7.205 14.314 -5.209 1.00 63.66 83 ASP A C 1
ATOM 692 O O . ASP A 1 83 ? -8.048 14.722 -4.410 1.00 63.66 83 ASP A O 1
ATOM 696 N N . LYS A 1 84 ? -7.364 13.181 -5.907 1.00 66.19 84 LYS A N 1
ATOM 697 C CA . LYS A 1 84 ? -8.572 12.344 -5.847 1.00 66.19 84 LYS A CA 1
ATOM 698 C C . LYS A 1 84 ? -8.713 11.570 -4.541 1.00 66.19 84 LYS A C 1
ATOM 700 O O . LYS A 1 84 ? -9.818 11.155 -4.211 1.00 66.19 84 LYS A O 1
ATOM 705 N N . LEU A 1 85 ? -7.626 11.398 -3.784 1.00 74.44 85 LEU A N 1
ATOM 706 C CA . LEU A 1 85 ? -7.702 10.755 -2.475 1.00 74.44 85 LEU A CA 1
ATOM 707 C C . LEU A 1 85 ? -8.413 11.626 -1.445 1.00 74.44 85 LEU A C 1
ATOM 709 O O . LEU A 1 85 ? -8.876 11.054 -0.484 1.00 74.44 85 LEU A O 1
ATOM 713 N N . GLY A 1 86 ? -8.571 12.945 -1.636 1.00 70.19 86 GLY A N 1
ATOM 714 C CA . GLY A 1 86 ? -9.452 13.785 -0.803 1.00 70.19 86 GLY A CA 1
ATOM 715 C C . GLY A 1 86 ? -9.491 13.407 0.691 1.00 70.19 86 GLY A C 1
ATOM 716 O O . GLY A 1 86 ? -8.482 13.540 1.382 1.00 70.19 86 GLY A O 1
ATOM 717 N N . ALA A 1 87 ? -10.659 12.929 1.140 1.00 76.75 87 ALA A N 1
ATOM 718 C CA . ALA A 1 87 ? -10.935 12.368 2.473 1.00 76.75 87 ALA A CA 1
ATOM 719 C C . ALA A 1 87 ? -11.110 10.829 2.457 1.00 76.75 87 ALA A C 1
ATOM 721 O O . ALA A 1 87 ? -11.846 10.269 3.261 1.00 76.75 87 ALA A O 1
ATOM 722 N N . PHE A 1 88 ? -10.501 10.168 1.479 1.00 87.94 88 PHE A N 1
ATOM 723 C CA . PHE A 1 88 ? -10.516 8.731 1.239 1.00 87.94 88 PHE A CA 1
ATOM 724 C C . PHE A 1 88 ? -9.104 8.154 1.368 1.00 87.94 88 PHE A C 1
ATOM 726 O O . PHE A 1 88 ? -8.090 8.859 1.352 1.00 87.94 88 PHE A O 1
ATOM 733 N N . ILE A 1 89 ? -9.030 6.827 1.407 1.00 90.06 89 ILE A N 1
ATOM 734 C CA . ILE A 1 89 ? -7.768 6.083 1.396 1.00 90.06 89 ILE A CA 1
ATOM 735 C C . ILE A 1 89 ? -7.625 5.230 0.132 1.00 90.06 89 ILE A C 1
ATOM 737 O O . ILE A 1 89 ? -8.599 4.903 -0.544 1.00 90.06 89 ILE A O 1
ATOM 741 N N . ASN A 1 90 ? -6.393 4.828 -0.181 1.00 88.12 90 ASN A N 1
ATOM 742 C CA . ASN A 1 90 ? -6.106 3.916 -1.293 1.00 88.12 90 ASN A CA 1
ATOM 743 C C . ASN A 1 90 ? -6.423 2.441 -0.968 1.00 88.12 90 ASN A C 1
ATOM 745 O O . ASN A 1 90 ? -6.581 1.644 -1.887 1.00 88.12 90 ASN A O 1
ATOM 749 N N . GLY A 1 91 ? -6.508 2.072 0.315 1.00 92.06 91 GLY A N 1
ATOM 750 C CA . GLY A 1 91 ? -6.820 0.717 0.782 1.00 92.06 91 GLY A CA 1
ATOM 751 C C . GLY A 1 91 ? -5.847 0.214 1.852 1.00 92.06 91 GLY A C 1
ATOM 752 O O . GLY A 1 91 ? -5.210 1.006 2.550 1.00 92.06 91 GLY A O 1
ATOM 753 N N . ALA A 1 92 ? -5.730 -1.110 1.981 1.00 95.00 92 ALA A N 1
ATOM 754 C CA . ALA A 1 92 ? -4.819 -1.749 2.930 1.00 95.00 92 ALA A CA 1
ATOM 755 C C . ALA A 1 92 ? -3.346 -1.609 2.500 1.00 95.00 92 ALA A C 1
ATOM 757 O O . ALA A 1 92 ? -2.988 -1.886 1.351 1.00 95.00 92 ALA A O 1
ATOM 758 N N . ASN A 1 93 ? -2.494 -1.203 3.444 1.00 94.31 93 ASN A N 1
ATOM 759 C CA . ASN A 1 93 ? -1.043 -1.065 3.293 1.00 94.31 93 ASN A CA 1
ATOM 760 C C . ASN A 1 93 ? -0.332 -1.734 4.484 1.00 94.31 93 ASN A C 1
ATOM 762 O O . ASN A 1 93 ? -0.986 -2.133 5.446 1.00 94.31 93 ASN A O 1
ATOM 766 N N . TRP A 1 94 ? 1.005 -1.833 4.458 1.00 94.75 94 TRP A N 1
ATOM 767 C CA . TRP A 1 94 ? 1.759 -2.326 5.620 1.00 94.75 94 TRP A CA 1
ATOM 768 C C . TRP A 1 94 ? 1.469 -1.509 6.889 1.00 94.75 94 TRP A C 1
ATOM 770 O O . TRP A 1 94 ? 1.229 -2.078 7.954 1.00 94.75 94 TRP A O 1
ATOM 780 N N . ILE A 1 95 ? 1.457 -0.180 6.762 1.00 94.94 95 ILE A N 1
ATOM 781 C CA . ILE A 1 95 ? 0.958 0.744 7.782 1.00 94.94 95 ILE A CA 1
ATOM 782 C C . ILE A 1 95 ? -0.086 1.642 7.127 1.00 94.94 95 ILE A C 1
ATOM 784 O O . ILE A 1 95 ? 0.209 2.292 6.126 1.00 94.94 95 ILE A O 1
ATOM 788 N N . THR A 1 96 ? -1.282 1.722 7.700 1.00 94.75 96 THR A N 1
ATOM 789 C CA . THR A 1 96 ? -2.356 2.627 7.271 1.00 94.75 96 THR A CA 1
ATOM 790 C C . THR A 1 96 ? -2.743 3.539 8.429 1.00 94.75 96 THR A C 1
ATOM 792 O O . THR A 1 96 ? -3.055 3.062 9.515 1.00 94.75 96 THR A O 1
ATOM 795 N N . CYS A 1 97 ? -2.704 4.852 8.209 1.00 94.25 97 CYS A N 1
ATOM 796 C CA . CYS A 1 97 ? -3.134 5.864 9.167 1.00 94.25 97 CYS A CA 1
ATOM 797 C C . CYS A 1 97 ? -4.566 6.296 8.858 1.00 94.25 97 CYS A C 1
ATOM 799 O O . CYS A 1 97 ? -4.863 6.763 7.757 1.00 94.25 97 CYS A O 1
ATOM 801 N N . LEU A 1 98 ? -5.436 6.176 9.851 1.00 94.56 98 LEU A N 1
ATOM 802 C CA . LEU A 1 98 ? -6.795 6.693 9.843 1.00 94.56 98 LEU A CA 1
ATOM 803 C C . LEU A 1 98 ? -6.834 7.965 10.687 1.00 94.56 98 LEU A C 1
ATOM 805 O O . LEU A 1 98 ? -6.320 7.960 11.803 1.00 94.56 98 LEU A O 1
ATOM 809 N N . ASN A 1 99 ? -7.434 9.030 10.166 1.00 92.56 99 ASN A N 1
ATOM 810 C CA . ASN A 1 99 ? -7.713 10.237 10.938 1.00 92.56 99 ASN A CA 1
ATOM 811 C C . ASN A 1 99 ? -9.088 10.130 11.616 1.00 92.56 99 ASN A C 1
ATOM 813 O O . ASN A 1 99 ? -9.823 9.164 11.399 1.00 92.56 99 ASN A O 1
ATOM 817 N N . GLU A 1 100 ? -9.458 11.143 12.393 1.00 92.31 100 GLU A N 1
ATOM 818 C CA . GLU A 1 100 ? -10.748 11.211 13.088 1.00 92.31 100 GLU A CA 1
ATOM 819 C C . GLU A 1 100 ? -11.965 11.002 12.166 1.00 92.31 100 GLU A C 1
ATOM 821 O O . GLU A 1 100 ? -12.916 10.319 12.547 1.00 92.31 100 GLU A O 1
ATOM 826 N N . VAL A 1 101 ? -11.917 11.513 10.928 1.00 92.00 101 VAL A N 1
ATOM 827 C CA . VAL A 1 101 ? -13.009 11.397 9.950 1.00 92.00 101 VAL A CA 1
ATOM 828 C C . VAL A 1 101 ? -13.165 9.949 9.492 1.00 92.00 101 VAL A C 1
ATOM 830 O O . VAL A 1 101 ? -14.266 9.402 9.546 1.00 92.00 101 VAL A O 1
ATOM 833 N N . HIS A 1 102 ? -12.062 9.303 9.106 1.00 94.69 102 HIS A N 1
ATOM 834 C CA . HIS A 1 102 ? -12.045 7.891 8.722 1.00 94.69 102 HIS A CA 1
ATOM 835 C C . HIS A 1 102 ? -12.510 6.996 9.879 1.00 94.69 102 HIS A C 1
ATOM 837 O O . HIS A 1 102 ? -13.305 6.081 9.679 1.00 94.69 102 HIS A O 1
ATOM 843 N N . ILE A 1 103 ? -12.042 7.271 11.102 1.00 95.75 103 ILE A N 1
ATOM 844 C CA . ILE A 1 103 ? -12.417 6.513 12.302 1.00 95.75 103 ILE A CA 1
ATOM 845 C C . ILE A 1 103 ? -13.923 6.638 12.564 1.00 95.75 103 ILE A C 1
ATOM 847 O O . ILE A 1 103 ? -14.578 5.630 12.825 1.00 95.75 103 ILE A O 1
ATOM 851 N N . ALA A 1 104 ? -14.489 7.843 12.457 1.00 95.56 104 ALA A N 1
ATOM 852 C CA . ALA A 1 104 ? -15.921 8.066 12.630 1.00 95.56 104 ALA A CA 1
ATOM 853 C C . ALA A 1 104 ? -16.757 7.326 11.570 1.00 95.56 104 ALA A C 1
ATOM 855 O O . ALA A 1 104 ? -17.737 6.667 11.915 1.00 95.56 104 ALA A O 1
ATOM 856 N N . GLN A 1 105 ? -16.345 7.367 10.297 1.00 95.75 105 GLN A N 1
ATOM 857 C CA . GLN A 1 105 ? -17.003 6.635 9.204 1.00 95.75 105 GLN A CA 1
ATOM 858 C C . GLN A 1 105 ? -16.966 5.113 9.397 1.00 95.75 105 GLN A C 1
ATOM 860 O O . GLN A 1 105 ? -17.875 4.412 8.961 1.00 95.75 105 GLN A O 1
ATOM 865 N N . LEU A 1 106 ? -15.938 4.606 10.081 1.00 97.00 106 LEU A N 1
ATOM 866 C CA . LEU A 1 106 ? -15.781 3.195 10.426 1.00 97.00 106 LEU A CA 1
ATOM 867 C C . LEU A 1 106 ? -16.442 2.824 11.763 1.00 97.00 106 LEU A C 1
ATOM 869 O O . LEU A 1 106 ? -16.170 1.750 12.290 1.00 97.00 106 LEU A O 1
ATOM 873 N N . GLY A 1 107 ? -17.305 3.672 12.331 1.00 97.38 107 GLY A N 1
ATOM 874 C CA . GLY A 1 107 ? -18.047 3.359 13.559 1.00 97.38 107 GLY A CA 1
ATOM 875 C C . GLY A 1 107 ? -17.257 3.563 14.855 1.00 97.38 107 GLY A C 1
ATOM 876 O O . GLY A 1 107 ? -17.641 3.038 15.898 1.00 97.38 107 GLY A O 1
ATOM 877 N N . GLY A 1 108 ? -16.166 4.328 14.808 1.00 97.06 108 GLY A N 1
ATOM 878 C CA . GLY A 1 108 ? -15.363 4.684 15.973 1.00 97.06 108 GLY A CA 1
ATOM 879 C C . GLY A 1 108 ? -14.185 3.744 16.230 1.00 97.06 108 GLY A C 1
ATOM 880 O O . GLY A 1 108 ? -14.072 2.650 15.678 1.00 97.06 108 GLY A O 1
ATOM 881 N N . LEU A 1 109 ? -13.276 4.190 17.100 1.00 96.69 109 LEU A N 1
ATOM 882 C CA . LEU A 1 109 ? -12.010 3.502 17.358 1.00 96.69 109 LEU A CA 1
ATOM 883 C C . LEU A 1 109 ? -12.200 2.091 17.935 1.00 96.69 109 LEU A C 1
ATOM 885 O O . LEU A 1 109 ? -11.428 1.191 17.608 1.00 96.69 109 LEU A O 1
ATOM 889 N N . ASP A 1 110 ? -13.213 1.889 18.776 1.00 97.25 110 ASP A N 1
ATOM 890 C CA . ASP A 1 110 ? -13.491 0.575 19.361 1.00 97.25 110 ASP A CA 1
ATOM 891 C C . ASP A 1 110 ? -13.924 -0.429 18.291 1.00 97.25 110 ASP A C 1
ATOM 893 O O . ASP A 1 110 ? -13.488 -1.579 18.322 1.00 97.25 110 ASP A O 1
ATOM 897 N N . ASN A 1 111 ? -14.689 0.010 17.284 1.00 98.19 111 ASN A N 1
ATOM 898 C CA . ASN A 1 111 ? -15.030 -0.845 16.151 1.00 98.19 111 ASN A CA 1
ATOM 899 C C . ASN A 1 111 ? -13.784 -1.218 15.336 1.00 98.19 111 ASN A C 1
ATOM 901 O O . ASN A 1 111 ? -13.602 -2.388 15.014 1.00 98.19 111 ASN A O 1
ATOM 905 N N . VAL A 1 112 ? -12.881 -0.260 15.079 1.00 97.88 112 VAL A N 1
ATOM 906 C CA . VAL A 1 112 ? -11.594 -0.530 14.406 1.00 97.88 112 VAL A CA 1
ATOM 907 C C . VAL A 1 112 ? -10.784 -1.583 15.166 1.00 97.88 112 VAL A C 1
ATOM 909 O O . VAL A 1 112 ? -10.289 -2.534 14.564 1.00 97.88 112 VAL A O 1
ATOM 912 N N . L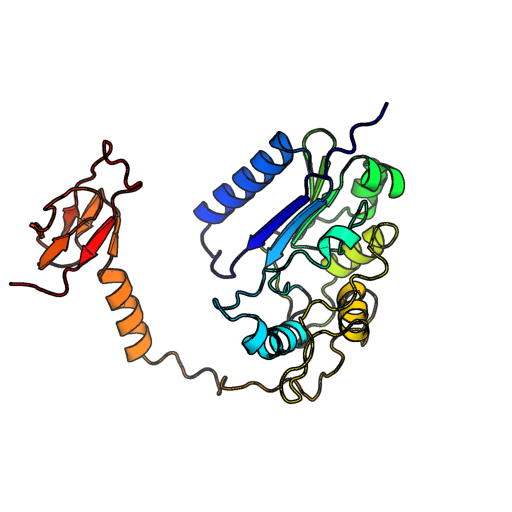YS A 1 113 ? -10.669 -1.444 16.492 1.00 97.50 113 LYS A N 1
ATOM 913 C CA . LYS A 1 113 ? -9.914 -2.378 17.340 1.00 97.50 113 LYS A CA 1
ATOM 914 C C . LYS A 1 113 ? -10.532 -3.770 17.394 1.00 97.50 113 LYS A C 1
ATOM 916 O O . LYS A 1 113 ? -9.798 -4.748 17.311 1.00 97.50 113 LYS A O 1
ATOM 921 N N . ASN A 1 114 ? -11.853 -3.853 17.519 1.00 97.56 114 ASN A N 1
ATOM 922 C CA . ASN A 1 114 ? -12.558 -5.125 17.626 1.00 97.56 114 ASN A CA 1
ATOM 923 C C . ASN A 1 114 ? -12.585 -5.874 16.288 1.00 97.56 114 ASN A C 1
ATOM 925 O O . ASN A 1 114 ? -12.311 -7.070 16.255 1.00 97.56 114 ASN A O 1
ATOM 929 N N . ALA A 1 115 ? -12.870 -5.178 15.182 1.00 97.94 115 ALA A N 1
ATOM 930 C CA . ALA A 1 115 ? -12.972 -5.792 13.858 1.00 97.94 115 ALA A CA 1
ATOM 931 C C . ALA A 1 115 ? -11.622 -6.286 13.317 1.00 97.94 115 ALA A C 1
ATOM 933 O O . ALA A 1 115 ? -11.576 -7.277 12.594 1.00 97.94 115 AL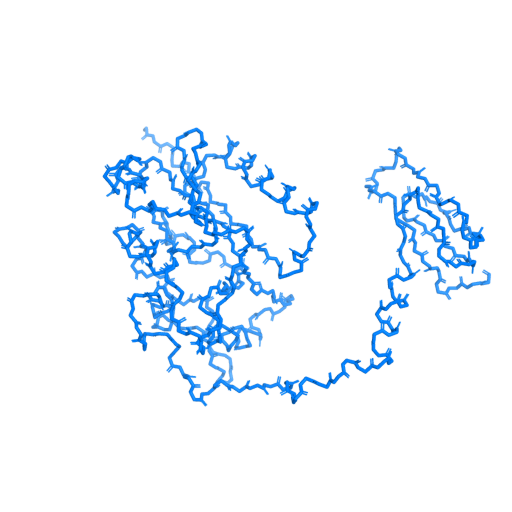A A O 1
ATOM 934 N N . LEU A 1 116 ? -10.524 -5.610 13.671 1.00 98.06 116 LEU A N 1
ATOM 935 C CA . LEU A 1 116 ? -9.167 -5.949 13.227 1.00 98.06 116 LEU A CA 1
ATOM 936 C C . LEU A 1 116 ? -8.328 -6.611 14.329 1.00 98.06 116 LEU A C 1
ATOM 938 O O . LEU A 1 116 ? -7.096 -6.551 14.299 1.00 98.06 116 LEU A O 1
ATOM 942 N N . HIS A 1 117 ? -8.979 -7.230 15.315 1.00 96.94 117 HIS A N 1
ATOM 943 C CA . HIS A 1 117 ? -8.295 -7.930 16.393 1.00 96.94 117 HIS A CA 1
ATOM 944 C C . HIS A 1 117 ? -7.579 -9.183 15.861 1.00 96.94 117 HIS A C 1
ATOM 946 O O . HIS A 1 117 ? -8.199 -10.209 15.580 1.00 96.94 117 HIS A O 1
ATOM 952 N N . HIS A 1 118 ? -6.254 -9.109 15.757 1.00 97.75 118 HIS A N 1
ATOM 953 C CA . HIS A 1 118 ? -5.398 -10.215 15.341 1.00 97.75 118 HIS A CA 1
ATOM 954 C C . HIS A 1 118 ? -3.996 -10.046 15.941 1.00 97.75 118 HIS A C 1
ATOM 956 O O . HIS A 1 118 ? -3.502 -8.925 16.033 1.00 97.75 118 HIS A O 1
ATOM 962 N N . GLU A 1 119 ? -3.312 -11.138 16.298 1.00 96.81 119 GLU A N 1
ATOM 963 C CA . GLU A 1 119 ? -1.983 -11.082 16.942 1.00 96.81 119 GLU A CA 1
ATOM 964 C C . GLU A 1 119 ? -0.926 -10.355 16.094 1.00 96.81 119 GLU A C 1
ATOM 966 O O . GLU A 1 119 ? -0.048 -9.665 16.607 1.00 96.81 119 GLU A O 1
ATOM 971 N N . SER A 1 120 ? -1.039 -10.477 14.771 1.00 96.44 120 SER A N 1
ATOM 972 C CA . SER A 1 120 ? -0.156 -9.821 13.805 1.00 96.44 120 SER A CA 1
ATOM 973 C C . SER A 1 120 ? -0.633 -8.432 13.367 1.00 96.44 120 SER A C 1
ATOM 975 O O . SER A 1 120 ? 0.004 -7.846 12.499 1.00 96.44 120 SER A O 1
ATOM 977 N N . ILE A 1 121 ? -1.736 -7.898 13.901 1.00 98.00 121 ILE A N 1
ATOM 978 C CA . ILE A 1 121 ? -2.197 -6.536 13.596 1.00 98.00 121 ILE A CA 1
ATOM 979 C C . ILE A 1 121 ? -1.998 -5.664 14.831 1.00 98.00 121 ILE A C 1
ATOM 981 O O . ILE A 1 121 ? -2.595 -5.883 15.881 1.00 98.00 121 ILE A O 1
ATOM 985 N N . LYS A 1 122 ? -1.168 -4.630 14.698 1.00 97.31 122 LYS A N 1
ATOM 986 C CA . LYS A 1 122 ? -0.935 -3.658 15.765 1.00 97.31 122 LYS A CA 1
ATOM 987 C C . LYS A 1 122 ? -1.692 -2.371 15.480 1.00 97.31 122 LYS A C 1
ATOM 989 O O . LYS A 1 122 ? -1.421 -1.700 14.485 1.00 97.31 122 LYS A O 1
ATOM 994 N N . ILE A 1 123 ? -2.570 -1.999 16.406 1.00 97.50 123 ILE A N 1
ATOM 995 C CA . ILE A 1 123 ? -3.315 -0.740 16.373 1.00 97.50 123 ILE A CA 1
ATOM 996 C C . ILE A 1 123 ? -2.711 0.224 17.394 1.00 97.50 123 ILE A C 1
ATOM 998 O O . ILE A 1 123 ? -2.564 -0.121 18.564 1.00 97.50 123 ILE A O 1
ATOM 1002 N N . THR A 1 124 ? -2.303 1.417 16.957 1.00 95.69 124 THR A N 1
ATOM 1003 C CA . THR A 1 124 ? -1.641 2.419 17.814 1.00 95.69 124 THR A CA 1
ATOM 1004 C C . THR A 1 124 ? -2.271 3.793 17.620 1.00 95.69 124 THR A C 1
ATOM 1006 O O . THR A 1 124 ? -2.363 4.272 16.494 1.00 95.69 124 THR A O 1
ATOM 1009 N N . ASN A 1 125 ? -2.665 4.446 18.713 1.00 94.94 125 ASN A N 1
ATOM 1010 C CA . ASN A 1 125 ? -3.211 5.802 18.679 1.00 94.94 125 ASN A CA 1
ATOM 1011 C C . ASN A 1 125 ? -2.089 6.847 18.693 1.00 94.94 125 ASN A C 1
ATOM 1013 O O . ASN A 1 125 ? -1.142 6.722 19.472 1.00 94.94 125 ASN A O 1
ATOM 1017 N N . ILE A 1 126 ? -2.214 7.889 17.871 1.00 91.81 126 ILE A N 1
ATOM 1018 C CA . ILE A 1 126 ? -1.278 9.018 17.793 1.00 91.81 126 ILE A CA 1
ATOM 1019 C C . ILE A 1 126 ? -2.088 10.308 17.661 1.00 91.81 126 ILE A C 1
ATOM 1021 O O . ILE A 1 126 ? -2.492 10.682 16.559 1.00 91.81 126 ILE A O 1
ATOM 1025 N N . GLY A 1 127 ? -2.323 10.986 18.787 1.00 88.88 127 GLY A N 1
ATOM 1026 C CA . GLY A 1 127 ? -3.283 12.093 18.834 1.00 88.88 127 GLY A CA 1
ATOM 1027 C C . GLY A 1 127 ? -4.661 11.606 18.382 1.00 88.88 127 GLY A C 1
ATOM 1028 O O . GLY A 1 127 ? -5.128 10.575 18.867 1.00 88.88 127 GLY A O 1
ATOM 1029 N N . ASP A 1 128 ? -5.238 12.292 17.399 1.00 90.19 128 ASP A N 1
ATOM 1030 C CA . ASP A 1 128 ? -6.546 11.965 16.811 1.00 90.19 128 ASP A CA 1
ATOM 1031 C C . ASP A 1 128 ? -6.466 10.905 15.696 1.00 90.19 128 ASP A C 1
ATOM 1033 O O . ASP A 1 128 ? -7.473 10.544 15.085 1.00 90.19 128 ASP A O 1
ATOM 1037 N N . ASN A 1 129 ? -5.265 10.385 15.421 1.00 93.12 129 ASN A N 1
ATOM 1038 C CA . ASN A 1 129 ? -5.038 9.366 14.405 1.00 93.12 129 ASN A CA 1
ATOM 1039 C C . ASN A 1 129 ? -4.913 7.960 14.999 1.00 93.12 129 ASN A C 1
ATOM 1041 O O . ASN A 1 129 ? -4.459 7.754 16.127 1.00 93.12 129 ASN A O 1
ATOM 1045 N N . CYS A 1 130 ? -5.223 6.967 14.174 1.00 95.50 130 CYS A N 1
ATOM 1046 C CA . CYS A 1 130 ? -5.078 5.549 14.454 1.00 95.50 130 CYS A CA 1
ATOM 1047 C C . CYS A 1 130 ? -4.202 4.896 13.377 1.00 95.50 130 CYS A C 1
ATOM 1049 O O . CYS A 1 130 ? -4.523 4.950 12.192 1.00 95.50 130 CYS A O 1
ATOM 1051 N N . LEU A 1 131 ? -3.093 4.272 13.775 1.00 96.19 131 LEU A N 1
ATOM 1052 C CA . LEU A 1 131 ? -2.265 3.463 12.884 1.00 96.19 131 LEU A CA 1
ATOM 1053 C C . LEU A 1 131 ? -2.686 2.001 12.955 1.00 96.19 131 LEU A C 1
ATOM 1055 O O . LEU A 1 131 ? -2.646 1.414 14.033 1.00 96.19 131 LEU A O 1
ATOM 1059 N N . ILE A 1 132 ? -2.987 1.409 11.804 1.00 97.75 132 ILE A N 1
ATOM 1060 C CA . ILE A 1 132 ? -3.145 -0.032 11.601 1.00 97.75 132 ILE A CA 1
ATOM 1061 C C . ILE A 1 132 ? -1.854 -0.540 10.961 1.00 97.75 132 ILE A C 1
ATOM 1063 O O . ILE A 1 132 ? -1.510 -0.118 9.858 1.00 97.75 132 ILE A O 1
ATOM 1067 N N . LYS A 1 133 ? -1.126 -1.429 11.639 1.00 96.44 133 LYS A N 1
ATOM 1068 C CA . LYS A 1 133 ? 0.106 -2.043 11.129 1.00 96.44 133 LYS A CA 1
ATOM 1069 C C . LYS A 1 133 ? -0.056 -3.553 10.992 1.00 96.44 133 LYS A C 1
ATOM 1071 O O . LYS A 1 133 ? -0.370 -4.215 11.978 1.00 96.44 133 LYS A O 1
ATOM 1076 N N . ILE A 1 134 ? 0.208 -4.086 9.799 1.00 96.56 134 ILE A N 1
ATOM 1077 C CA . ILE A 1 134 ? 0.088 -5.514 9.475 1.00 96.56 134 ILE A CA 1
ATOM 1078 C C . ILE A 1 134 ? 1.469 -6.172 9.531 1.00 96.56 134 ILE A C 1
ATOM 1080 O O . ILE A 1 134 ? 2.311 -5.959 8.667 1.00 96.56 134 ILE A O 1
ATOM 1084 N N . GLY A 1 135 ? 1.713 -7.001 10.536 1.00 92.69 135 GLY A N 1
ATOM 1085 C CA . GLY A 1 135 ? 2.968 -7.718 10.709 1.00 92.69 135 GLY A CA 1
ATOM 1086 C C . GLY A 1 135 ? 4.167 -6.819 11.029 1.00 92.69 135 GLY A C 1
ATOM 1087 O O . GLY A 1 135 ? 4.105 -5.587 11.112 1.00 92.69 135 GLY A O 1
ATOM 1088 N N . GLU A 1 136 ? 5.314 -7.463 11.225 1.00 87.38 136 GLU A N 1
ATOM 1089 C CA . GLU A 1 136 ? 6.532 -6.787 11.681 1.00 87.38 136 GLU A CA 1
ATOM 1090 C C . GLU A 1 136 ? 7.299 -6.054 10.571 1.00 87.38 136 GLU A C 1
ATOM 1092 O O . GLU A 1 136 ? 8.018 -5.094 10.873 1.00 87.38 136 GLU A O 1
ATOM 1097 N N . TYR A 1 137 ? 7.126 -6.483 9.317 1.00 86.75 137 TYR A N 1
ATOM 1098 C CA . TYR A 1 137 ? 7.787 -5.991 8.102 1.00 86.75 137 TYR A CA 1
ATOM 1099 C C . TYR A 1 137 ? 6.773 -5.904 6.956 1.00 86.75 137 TYR A C 1
ATOM 1101 O O . TYR A 1 137 ? 5.799 -6.661 6.978 1.00 86.75 137 TYR A O 1
ATOM 1109 N N . PRO A 1 138 ? 6.986 -5.027 5.955 1.00 86.75 138 PRO A N 1
ATOM 1110 C CA . PRO A 1 138 ? 6.119 -5.000 4.787 1.00 86.75 138 PRO A CA 1
ATOM 1111 C C . PRO A 1 138 ? 6.227 -6.338 4.052 1.00 86.75 138 PRO A C 1
ATOM 1113 O O . PRO A 1 138 ? 7.316 -6.740 3.642 1.00 86.75 138 PRO A O 1
ATOM 1116 N N . ASN A 1 139 ? 5.101 -7.029 3.902 1.00 88.25 139 ASN A N 1
ATOM 1117 C CA . ASN A 1 139 ? 5.009 -8.216 3.063 1.00 88.25 139 ASN A CA 1
ATOM 1118 C C . ASN A 1 139 ? 4.678 -7.765 1.637 1.00 88.25 139 ASN A C 1
ATOM 1120 O O . ASN A 1 139 ? 3.777 -6.950 1.479 1.00 88.25 139 ASN A O 1
ATOM 1124 N N . ILE A 1 140 ? 5.386 -8.268 0.622 1.00 86.56 140 ILE A N 1
ATOM 1125 C CA . ILE A 1 140 ? 5.083 -7.997 -0.796 1.00 86.56 140 ILE A CA 1
ATOM 1126 C C . ILE A 1 140 ? 4.073 -8.991 -1.384 1.00 86.56 140 ILE A C 1
ATOM 1128 O O . ILE A 1 140 ? 3.362 -8.620 -2.310 1.00 86.56 140 ILE A O 1
ATOM 1132 N N . ALA A 1 141 ? 3.948 -10.187 -0.795 1.00 91.50 141 ALA A N 1
ATOM 1133 C CA . ALA A 1 141 ? 2.973 -11.229 -1.117 1.00 91.50 141 ALA A CA 1
ATOM 1134 C C . ALA A 1 141 ? 2.900 -11.645 -2.603 1.00 91.50 141 ALA A C 1
ATOM 1136 O O . ALA A 1 141 ? 2.159 -11.023 -3.371 1.00 91.50 141 ALA A O 1
ATOM 1137 N N . PRO A 1 142 ? 3.621 -12.705 -3.015 1.00 91.50 142 PRO A N 1
ATOM 1138 C CA . PRO A 1 142 ? 3.516 -13.263 -4.361 1.00 91.50 142 PRO A CA 1
ATOM 1139 C C . PRO A 1 142 ? 2.078 -13.667 -4.704 1.00 91.50 142 PRO A C 1
ATOM 1141 O O . PRO A 1 142 ? 1.383 -14.271 -3.891 1.00 91.50 142 PRO A O 1
ATOM 1144 N N . ILE A 1 143 ? 1.630 -13.382 -5.927 1.00 89.75 143 ILE A N 1
ATOM 1145 C CA . ILE A 1 143 ? 0.268 -13.731 -6.364 1.00 89.75 143 ILE A CA 1
ATOM 1146 C C . ILE A 1 143 ? 0.049 -15.248 -6.397 1.00 89.75 143 ILE A C 1
ATOM 1148 O O . ILE A 1 143 ? -1.062 -15.714 -6.140 1.00 89.75 143 ILE A O 1
ATOM 1152 N N . THR A 1 144 ? 1.111 -16.017 -6.643 1.00 87.12 144 THR A N 1
ATOM 1153 C CA . THR A 1 144 ? 1.109 -17.487 -6.636 1.00 87.12 144 THR A CA 1
ATOM 1154 C C . THR A 1 144 ? 0.728 -18.091 -5.283 1.00 87.12 144 THR A C 1
ATOM 1156 O O . THR A 1 144 ? 0.307 -19.242 -5.236 1.00 87.12 144 THR A O 1
ATOM 1159 N N . GLU A 1 145 ? 0.834 -17.328 -4.193 1.00 89.88 145 GLU A N 1
ATOM 1160 C CA . GLU A 1 145 ? 0.460 -17.754 -2.837 1.00 89.88 145 GLU A CA 1
ATOM 1161 C C . GLU A 1 145 ? -0.997 -17.405 -2.480 1.00 89.88 145 GLU A C 1
ATOM 1163 O O . GLU A 1 145 ? -1.471 -17.720 -1.388 1.00 89.88 145 GLU A O 1
ATOM 1168 N N . GLY A 1 146 ? -1.733 -16.775 -3.400 1.00 91.25 146 GLY A N 1
ATOM 1169 C CA . GLY A 1 146 ? -3.103 -16.323 -3.174 1.00 91.25 146 GLY A CA 1
ATOM 1170 C C . GLY A 1 146 ? -3.194 -15.003 -2.402 1.00 91.25 146 GLY A C 1
ATOM 1171 O O . GLY A 1 146 ? -2.198 -14.368 -2.056 1.00 91.25 146 GLY A O 1
ATOM 1172 N N . ILE A 1 147 ? -4.428 -14.542 -2.178 1.00 96.06 147 ILE A N 1
ATOM 1173 C CA . ILE A 1 147 ? -4.682 -13.257 -1.514 1.00 96.06 147 ILE A CA 1
ATOM 1174 C C . ILE A 1 147 ? -4.218 -13.333 -0.047 1.00 96.06 147 ILE A C 1
ATOM 1176 O O . ILE A 1 147 ? -4.702 -14.197 0.688 1.00 96.06 147 ILE A O 1
ATOM 1180 N N . PRO A 1 148 ? -3.363 -12.408 0.436 1.00 96.56 148 PRO A N 1
ATOM 1181 C CA . PRO A 1 148 ? -2.880 -12.437 1.815 1.00 96.56 148 PRO A CA 1
ATOM 1182 C C . PRO A 1 148 ? -4.023 -12.214 2.817 1.00 96.56 148 PRO A C 1
ATOM 1184 O O . PRO A 1 148 ? -4.619 -11.129 2.811 1.00 96.56 148 PRO A O 1
ATOM 1187 N N . PRO A 1 149 ? -4.307 -13.166 3.730 1.00 97.00 149 PRO A N 1
ATOM 1188 C CA . PRO A 1 149 ? -5.503 -13.113 4.575 1.00 97.00 149 PRO A CA 1
ATOM 1189 C C . PRO A 1 149 ? -5.616 -11.846 5.429 1.00 97.00 149 PRO A C 1
ATOM 1191 O O . PRO A 1 149 ? -6.692 -11.259 5.529 1.00 97.00 149 PRO A O 1
ATOM 1194 N N . LEU A 1 150 ? -4.502 -11.371 6.000 1.00 97.44 150 LEU A N 1
ATOM 1195 C CA . LEU A 1 150 ? -4.495 -10.158 6.827 1.00 97.44 150 LEU A CA 1
ATOM 1196 C C . LEU A 1 150 ? -4.743 -8.885 6.012 1.00 97.44 150 LEU A C 1
ATOM 1198 O O . LEU A 1 150 ? -5.445 -7.988 6.472 1.00 97.44 150 LEU A O 1
ATOM 1202 N N . TYR A 1 151 ? -4.200 -8.805 4.795 1.00 97.88 151 TYR A N 1
ATOM 1203 C CA . TYR A 1 151 ? -4.460 -7.661 3.921 1.00 97.88 151 TYR A CA 1
ATOM 1204 C C . TYR A 1 151 ? -5.894 -7.682 3.397 1.00 97.88 151 TYR A C 1
ATOM 1206 O O . TYR A 1 151 ? -6.498 -6.616 3.309 1.00 97.88 151 TYR A O 1
ATOM 1214 N N . LYS A 1 152 ? -6.469 -8.864 3.126 1.00 98.00 152 LYS A N 1
ATOM 1215 C CA . LYS A 1 152 ? -7.896 -9.004 2.810 1.00 98.00 152 LYS A CA 1
ATOM 1216 C C . LYS A 1 152 ? -8.779 -8.544 3.963 1.00 98.00 152 LYS A C 1
ATOM 1218 O O . LYS A 1 152 ? -9.608 -7.670 3.752 1.00 98.00 152 LYS A O 1
ATOM 1223 N N . MET A 1 153 ? -8.545 -9.040 5.180 1.00 98.19 153 MET A N 1
ATOM 1224 C CA . MET A 1 153 ? -9.285 -8.626 6.380 1.00 98.19 153 MET A CA 1
ATOM 1225 C C . MET A 1 153 ? -9.281 -7.100 6.553 1.00 98.19 153 MET A C 1
ATOM 1227 O O . MET A 1 153 ? -10.335 -6.485 6.711 1.00 98.19 153 MET A O 1
ATOM 1231 N N . VAL A 1 154 ? -8.100 -6.476 6.477 1.00 98.38 154 VAL A N 1
ATOM 1232 C CA . VAL A 1 154 ? -7.975 -5.018 6.598 1.00 98.38 154 VAL A CA 1
ATOM 1233 C C . VAL A 1 154 ? -8.629 -4.304 5.411 1.00 98.38 154 VAL A C 1
ATOM 1235 O O . VAL A 1 154 ? -9.338 -3.325 5.612 1.00 98.38 154 VAL A O 1
ATOM 1238 N N . SER A 1 155 ? -8.443 -4.780 4.178 1.00 98.06 155 SER A N 1
ATOM 1239 C CA . SER A 1 155 ? -9.039 -4.174 2.978 1.00 98.06 155 SER A CA 1
ATOM 1240 C C . SER A 1 155 ? -10.568 -4.219 3.004 1.00 98.06 155 SER A C 1
ATOM 1242 O O . SER A 1 155 ? -11.211 -3.224 2.673 1.00 98.06 155 SER A O 1
ATOM 1244 N N . ASP A 1 156 ? -11.148 -5.337 3.439 1.00 98.44 156 ASP A N 1
ATOM 1245 C CA . ASP A 1 156 ? -12.594 -5.523 3.554 1.00 98.44 156 ASP A CA 1
ATOM 1246 C C . ASP A 1 156 ? -13.191 -4.576 4.600 1.00 98.44 156 ASP A C 1
ATOM 1248 O O . ASP A 1 156 ? -14.200 -3.924 4.331 1.00 98.44 156 ASP A O 1
ATOM 1252 N N . PHE A 1 157 ? -12.527 -4.418 5.749 1.00 98.50 157 PHE A N 1
ATOM 1253 C CA . PHE A 1 157 ? -12.934 -3.460 6.778 1.00 98.50 157 PHE A CA 1
ATOM 1254 C C . PHE A 1 157 ? -12.829 -2.002 6.306 1.00 98.50 157 PHE A C 1
ATOM 1256 O O . PHE A 1 157 ? -13.704 -1.185 6.579 1.00 98.50 157 PHE A O 1
ATOM 1263 N N . LEU A 1 158 ? -11.768 -1.672 5.570 1.00 97.69 158 LEU A N 1
ATOM 1264 C CA . LEU A 1 158 ? -11.489 -0.326 5.067 1.00 97.69 158 LEU A CA 1
ATOM 1265 C C . LEU A 1 158 ? -12.308 0.057 3.824 1.00 97.69 158 LEU A C 1
ATOM 1267 O O . LEU A 1 158 ? -12.286 1.216 3.402 1.00 97.69 158 LEU A O 1
ATOM 1271 N N . ARG A 1 159 ? -13.043 -0.892 3.236 1.00 97.06 159 ARG A N 1
ATOM 1272 C CA . ARG A 1 159 ? -13.829 -0.708 2.010 1.00 97.06 159 ARG A CA 1
ATOM 1273 C C . ARG A 1 159 ? -14.753 0.523 2.024 1.00 97.06 159 ARG A C 1
ATOM 1275 O O . ARG A 1 159 ? -14.757 1.213 1.007 1.00 97.06 159 ARG A O 1
ATOM 1282 N N . PRO A 1 160 ? -15.481 0.864 3.112 1.00 96.50 160 PRO A N 1
ATOM 1283 C CA . PRO A 1 160 ? -16.400 2.010 3.123 1.00 96.50 160 PRO A CA 1
ATOM 1284 C C . PRO A 1 160 ? -15.733 3.377 2.919 1.00 96.50 160 PRO A C 1
ATOM 1286 O O . PRO A 1 160 ? -16.403 4.328 2.530 1.00 96.50 160 PRO A O 1
ATOM 1289 N N . ILE A 1 161 ? -14.429 3.483 3.190 1.00 94.94 161 ILE A N 1
ATOM 1290 C CA . ILE A 1 161 ? -13.658 4.734 3.090 1.00 94.94 161 ILE A CA 1
ATOM 1291 C C . ILE A 1 161 ? -12.598 4.687 1.979 1.00 94.94 161 ILE A C 1
ATOM 1293 O O . ILE A 1 161 ? -11.790 5.609 1.829 1.00 94.94 161 ILE A O 1
ATOM 1297 N N . ARG A 1 162 ? -12.564 3.597 1.204 1.00 94.38 162 ARG A N 1
ATOM 1298 C CA . ARG A 1 162 ? -11.653 3.443 0.071 1.00 94.38 162 ARG A CA 1
ATOM 1299 C C . ARG A 1 162 ? -12.143 4.295 -1.097 1.00 94.38 162 ARG A C 1
ATOM 1301 O O . ARG A 1 162 ? -13.333 4.333 -1.394 1.00 94.38 162 ARG A O 1
ATOM 1308 N N . VAL A 1 163 ? -11.210 4.966 -1.764 1.00 91.62 163 VAL A N 1
ATOM 1309 C CA . VAL A 1 163 ? -11.497 5.782 -2.947 1.00 91.62 163 VAL A CA 1
ATOM 1310 C C . VAL A 1 163 ? -12.135 4.935 -4.052 1.00 91.62 163 VAL A C 1
ATOM 1312 O O . VAL A 1 163 ? -11.712 3.806 -4.299 1.00 91.62 163 VAL A O 1
ATOM 1315 N N . GLU A 1 164 ? -13.134 5.492 -4.736 1.00 89.94 164 GLU A N 1
ATOM 1316 C CA . GLU A 1 164 ? -13.842 4.788 -5.811 1.00 89.94 164 GLU A CA 1
ATOM 1317 C C . GLU A 1 164 ? -12.959 4.591 -7.051 1.00 89.94 164 GLU A C 1
ATOM 1319 O O . GLU A 1 164 ? -12.920 3.497 -7.613 1.00 89.94 164 GLU A O 1
ATOM 1324 N N . SER A 1 165 ? -12.228 5.639 -7.459 1.00 88.75 165 SER A N 1
ATOM 1325 C CA . SER A 1 165 ? -11.328 5.609 -8.613 1.00 88.75 165 SER A CA 1
ATOM 1326 C C . SER A 1 165 ? -10.184 6.617 -8.492 1.00 88.75 165 SER A C 1
ATOM 1328 O O . SER A 1 165 ? -10.363 7.756 -8.056 1.00 88.75 165 SER A O 1
ATOM 1330 N N . LEU A 1 166 ? -8.999 6.220 -8.959 1.00 86.69 166 LEU A N 1
ATOM 1331 C CA . LEU A 1 166 ? -7.823 7.088 -9.077 1.00 86.69 166 LEU A CA 1
ATOM 1332 C C . LEU A 1 166 ? -7.563 7.557 -10.521 1.00 86.69 166 LEU A C 1
ATOM 1334 O O . LEU A 1 166 ? -6.729 8.435 -10.750 1.00 86.69 166 LEU A O 1
ATOM 1338 N N . GLY A 1 167 ? -8.327 7.081 -11.509 1.00 87.38 167 GLY A N 1
ATOM 1339 C CA . GLY A 1 167 ? -7.933 7.170 -12.921 1.00 87.38 167 GLY A CA 1
ATOM 1340 C C . GLY A 1 167 ? -6.723 6.281 -13.205 1.00 87.38 167 GLY A C 1
ATOM 1341 O O . GLY A 1 167 ? -6.558 5.271 -12.540 1.00 87.38 167 GLY A O 1
ATOM 1342 N N . SER A 1 168 ? -5.887 6.644 -14.176 1.00 87.75 168 SER A N 1
ATOM 1343 C CA . SER A 1 168 ? -4.660 5.896 -14.464 1.00 87.75 168 SER A CA 1
ATOM 1344 C C . SER A 1 168 ? -3.559 6.196 -13.441 1.00 87.75 168 SER A C 1
ATOM 1346 O O . SER A 1 168 ? -3.374 7.356 -13.063 1.00 87.75 168 SER A O 1
ATOM 1348 N N . LEU A 1 169 ? -2.812 5.170 -13.017 1.00 87.25 169 LEU A N 1
ATOM 1349 C CA . LEU A 1 169 ? -1.587 5.351 -12.221 1.00 87.25 169 LEU A CA 1
ATOM 1350 C C . LEU A 1 169 ? -0.348 5.655 -13.069 1.00 87.25 169 LEU A C 1
ATOM 1352 O O . LEU A 1 169 ? 0.666 6.067 -12.513 1.00 87.25 169 LEU A O 1
ATOM 1356 N N . HIS A 1 170 ? -0.436 5.473 -14.387 1.00 87.69 170 HIS A N 1
ATOM 1357 C CA . HIS A 1 170 ? 0.638 5.703 -15.354 1.00 87.69 170 HIS A CA 1
ATOM 1358 C C . HIS A 1 170 ? 0.229 6.729 -16.410 1.00 87.69 170 HIS A C 1
ATOM 1360 O O . HIS A 1 170 ? -0.959 6.990 -16.616 1.00 87.69 170 HIS A O 1
ATOM 1366 N N . ASN A 1 171 ? 1.213 7.284 -17.117 1.00 79.19 171 ASN A N 1
ATOM 1367 C CA . ASN A 1 171 ? 1.031 8.386 -18.069 1.00 79.19 171 ASN A CA 1
ATOM 1368 C C . ASN A 1 171 ? 0.452 7.934 -19.430 1.00 79.19 171 ASN A C 1
ATOM 1370 O O . ASN A 1 171 ? 0.389 8.722 -20.370 1.00 79.19 171 ASN A O 1
ATOM 1374 N N . GLY A 1 172 ? -0.013 6.683 -19.527 1.00 69.00 172 GLY A N 1
ATOM 1375 C CA . GLY A 1 172 ? -0.496 6.050 -20.755 1.00 69.00 172 GLY A CA 1
ATOM 1376 C C . GLY A 1 172 ? 0.560 5.157 -21.408 1.00 69.00 172 GLY A C 1
ATOM 1377 O O . GLY A 1 172 ? 1.708 5.106 -20.974 1.00 69.00 172 GLY A O 1
ATOM 1378 N N . SER A 1 173 ? 0.160 4.397 -22.428 1.00 68.25 173 SER A N 1
ATOM 1379 C CA . SER A 1 173 ? 1.061 3.497 -23.159 1.00 68.25 173 SER A CA 1
ATOM 1380 C C . SER A 1 173 ? 1.957 4.276 -24.120 1.00 68.25 173 SER A C 1
ATOM 1382 O O . SER A 1 173 ? 1.471 5.074 -24.923 1.00 68.25 173 SER A O 1
ATOM 1384 N N . LEU A 1 174 ? 3.260 3.998 -24.081 1.00 62.59 174 LEU A N 1
ATOM 1385 C CA . LEU A 1 174 ? 4.191 4.367 -25.146 1.00 62.59 174 LEU A CA 1
ATOM 1386 C C . LEU A 1 174 ? 4.490 3.115 -25.973 1.00 62.59 174 LEU A C 1
ATOM 1388 O O . LEU A 1 174 ? 4.833 2.073 -25.416 1.00 62.59 174 LEU A O 1
ATOM 1392 N N . ASN A 1 175 ? 4.365 3.207 -27.298 1.00 65.12 175 ASN A N 1
ATOM 1393 C CA . ASN A 1 175 ? 4.745 2.146 -28.242 1.00 65.12 175 ASN A CA 1
ATOM 1394 C C . ASN A 1 175 ? 4.070 0.775 -28.009 1.00 65.12 175 ASN A C 1
ATOM 1396 O O . ASN A 1 175 ? 4.664 -0.258 -28.298 1.00 65.12 175 ASN A O 1
ATOM 1400 N N . GLY A 1 176 ? 2.838 0.747 -27.485 1.00 71.31 176 GLY A N 1
ATOM 1401 C CA . GLY A 1 176 ? 2.093 -0.499 -27.254 1.00 71.31 176 GLY A CA 1
ATOM 1402 C C . GLY A 1 176 ? 2.464 -1.241 -25.965 1.00 71.31 176 GLY A C 1
ATOM 1403 O O . GLY A 1 176 ? 1.997 -2.356 -25.750 1.00 71.31 176 GLY A O 1
ATOM 1404 N N . SER A 1 177 ? 3.272 -0.629 -25.093 1.00 76.88 177 SER A N 1
ATOM 1405 C CA . SER A 1 177 ? 3.554 -1.153 -23.752 1.00 76.88 177 SER A CA 1
ATOM 1406 C C . SER A 1 177 ? 2.292 -1.241 -22.884 1.00 76.88 177 SER A C 1
ATOM 1408 O O . SER A 1 177 ? 1.415 -0.375 -22.946 1.00 76.88 177 SER A O 1
ATOM 1410 N N . ILE A 1 178 ? 2.190 -2.284 -22.059 1.00 82.69 178 ILE A N 1
ATOM 1411 C CA . ILE A 1 178 ? 1.073 -2.451 -21.124 1.00 82.69 178 ILE A CA 1
ATOM 1412 C C . ILE A 1 178 ? 1.408 -1.696 -19.836 1.00 82.69 178 ILE A C 1
ATOM 1414 O O . ILE A 1 178 ? 2.284 -2.106 -19.080 1.00 82.69 178 ILE A O 1
ATOM 1418 N N . ASN A 1 179 ? 0.691 -0.601 -19.605 1.00 86.94 179 ASN A N 1
ATOM 1419 C CA . ASN A 1 179 ? 0.803 0.244 -18.418 1.00 86.94 179 ASN A CA 1
ATOM 1420 C C . ASN A 1 179 ? -0.507 0.210 -17.621 1.00 86.94 179 ASN A C 1
ATOM 1422 O O . ASN A 1 179 ? -1.527 -0.301 -18.097 1.00 86.94 179 ASN A O 1
ATOM 1426 N N . PHE A 1 180 ? -0.508 0.812 -16.429 1.00 89.31 180 PHE A N 1
ATOM 1427 C CA . PHE A 1 180 ? -1.767 1.144 -15.777 1.00 89.31 180 PHE A CA 1
ATOM 1428 C C . PHE A 1 180 ? -2.619 2.025 -16.696 1.00 89.31 180 PHE A C 1
ATOM 1430 O O . PHE A 1 180 ? -2.140 2.965 -17.329 1.00 89.31 180 PHE A O 1
ATOM 1437 N N . ASP A 1 181 ? -3.904 1.711 -16.716 1.00 88.00 181 ASP A N 1
ATOM 1438 C CA . ASP A 1 181 ? -4.980 2.509 -17.275 1.00 88.00 181 ASP A CA 1
ATOM 1439 C C . ASP A 1 181 ? -6.066 2.654 -16.185 1.00 88.00 181 ASP A C 1
ATOM 1441 O O . ASP A 1 181 ? -5.931 2.079 -15.093 1.00 88.00 181 ASP A O 1
ATOM 1445 N N . PRO A 1 182 ? -7.143 3.430 -16.400 1.00 89.50 182 PRO A N 1
ATOM 1446 C CA . PRO A 1 182 ? -8.189 3.572 -15.390 1.00 89.50 182 PRO A CA 1
ATOM 1447 C C . PRO A 1 182 ? -8.825 2.247 -14.943 1.00 89.50 182 PRO A C 1
ATOM 1449 O O . PRO A 1 182 ? -9.151 2.110 -13.766 1.00 89.50 182 PRO A O 1
ATOM 1452 N N . ARG A 1 183 ? -8.974 1.262 -15.839 1.00 92.50 183 ARG A N 1
ATOM 1453 C CA . ARG A 1 183 ? -9.550 -0.051 -15.521 1.00 92.50 183 ARG A CA 1
ATOM 1454 C C . ARG A 1 183 ? -8.571 -0.891 -14.707 1.00 92.50 183 ARG A C 1
ATOM 1456 O O . ARG A 1 183 ? -8.952 -1.426 -13.672 1.00 92.50 183 ARG A O 1
ATOM 1463 N N . THR A 1 184 ? -7.323 -1.032 -15.142 1.00 92.75 184 THR A N 1
ATOM 1464 C CA . THR A 1 184 ? -6.333 -1.850 -14.423 1.00 92.75 184 THR A CA 1
ATOM 1465 C C . THR A 1 184 ? -5.963 -1.232 -13.078 1.00 92.75 184 THR A C 1
ATOM 1467 O O . THR A 1 184 ? -5.707 -1.958 -12.120 1.00 92.75 184 THR A O 1
ATOM 1470 N N . THR A 1 185 ? -6.042 0.094 -12.955 1.00 92.56 185 THR A N 1
ATOM 1471 C CA . THR A 1 185 ? -5.941 0.788 -11.665 1.00 92.56 185 THR A CA 1
ATOM 1472 C C . THR A 1 185 ? -7.088 0.417 -10.728 1.00 92.56 185 THR A C 1
ATOM 1474 O O . THR A 1 185 ? -6.872 0.191 -9.538 1.00 92.56 185 THR A O 1
ATOM 1477 N N . ASP A 1 186 ? -8.311 0.345 -11.253 1.00 93.56 186 ASP A N 1
ATOM 1478 C CA . ASP A 1 186 ? -9.502 -0.012 -10.484 1.00 93.56 186 ASP A CA 1
ATOM 1479 C C . ASP A 1 186 ? -9.437 -1.451 -9.948 1.00 93.56 186 ASP A C 1
ATOM 1481 O O . ASP A 1 186 ? -9.706 -1.692 -8.765 1.00 93.56 186 ASP A O 1
ATOM 1485 N N . LEU A 1 187 ? -8.984 -2.379 -10.799 1.00 95.69 187 LEU A N 1
ATOM 1486 C CA . LEU A 1 187 ? -8.694 -3.766 -10.425 1.00 95.69 187 LEU A CA 1
ATOM 1487 C C . LEU A 1 187 ? -7.623 -3.828 -9.336 1.00 95.69 187 LEU A C 1
ATOM 1489 O O . LEU A 1 187 ? -7.773 -4.532 -8.341 1.00 95.69 187 LEU A O 1
ATOM 1493 N N . TRP A 1 188 ? -6.565 -3.034 -9.475 1.00 94.62 188 TRP A N 1
ATOM 1494 C CA . TRP A 1 188 ? -5.491 -2.984 -8.497 1.00 94.62 188 TRP A CA 1
ATOM 1495 C C . TRP A 1 188 ? -5.937 -2.427 -7.131 1.00 94.62 188 TRP A C 1
ATOM 1497 O O . TRP A 1 188 ? -5.528 -2.931 -6.081 1.00 94.62 188 TRP A O 1
ATOM 1507 N N . LEU A 1 189 ? -6.831 -1.433 -7.099 1.00 94.25 189 LEU A N 1
ATOM 1508 C CA . LEU A 1 189 ? -7.438 -0.945 -5.850 1.00 94.25 189 LEU A CA 1
ATOM 1509 C C . LEU A 1 189 ? -8.272 -2.023 -5.139 1.00 94.25 189 LEU A C 1
ATOM 1511 O O . LEU A 1 189 ? -8.351 -2.023 -3.909 1.00 94.25 189 LEU A O 1
ATOM 1515 N N . ARG A 1 190 ? -8.852 -2.955 -5.904 1.00 96.69 190 ARG A N 1
ATOM 1516 C CA . ARG A 1 190 ? -9.706 -4.063 -5.439 1.00 96.69 190 ARG A CA 1
ATOM 1517 C C . ARG A 1 190 ? -8.974 -5.403 -5.364 1.00 96.69 190 ARG A C 1
ATOM 1519 O O . ARG A 1 190 ? -9.604 -6.426 -5.134 1.00 96.69 190 ARG A O 1
ATOM 1526 N N . ARG A 1 191 ? -7.646 -5.416 -5.514 1.00 96.31 191 ARG A N 1
ATOM 1527 C CA . ARG A 1 191 ? -6.825 -6.640 -5.613 1.00 96.31 191 ARG A CA 1
ATOM 1528 C C . ARG A 1 191 ? -6.988 -7.635 -4.460 1.00 96.31 191 ARG A C 1
ATOM 1530 O O . ARG A 1 191 ? -6.676 -8.803 -4.632 1.00 96.31 191 ARG A O 1
ATOM 1537 N N . PHE A 1 192 ? -7.442 -7.183 -3.292 1.00 97.44 192 PHE A N 1
ATOM 1538 C CA . PHE A 1 192 ? -7.672 -8.042 -2.128 1.00 97.44 192 PHE A CA 1
ATOM 1539 C C . PHE A 1 192 ? -9.128 -8.488 -1.963 1.00 97.44 192 PHE A C 1
ATOM 1541 O O . PHE A 1 192 ? -9.407 -9.291 -1.074 1.00 97.44 192 PHE A O 1
ATOM 1548 N N . ASP A 1 193 ? -10.052 -7.941 -2.756 1.00 96.88 193 ASP A N 1
ATOM 1549 C CA . ASP A 1 193 ? -11.482 -8.131 -2.538 1.00 96.88 193 ASP A CA 1
ATOM 1550 C C . ASP A 1 193 ? -11.861 -9.587 -2.817 1.00 96.88 193 ASP A C 1
ATOM 1552 O O . ASP A 1 193 ? -12.395 -10.230 -1.923 1.00 96.88 193 ASP A O 1
ATOM 1556 N N . GLU A 1 194 ? -11.520 -10.130 -3.989 1.00 94.75 194 GLU A N 1
ATOM 1557 C CA . GLU A 1 194 ? -11.800 -11.521 -4.370 1.00 94.75 194 GLU A CA 1
ATOM 1558 C C . GLU A 1 194 ? -10.745 -12.079 -5.348 1.00 94.75 194 GLU A C 1
ATOM 1560 O O . GLU A 1 194 ? -10.127 -11.307 -6.096 1.00 94.75 194 GLU A O 1
ATOM 1565 N N . PRO A 1 195 ? -10.531 -13.413 -5.380 1.00 92.25 195 PRO A N 1
ATOM 1566 C CA . PRO A 1 195 ? -9.645 -14.052 -6.350 1.00 92.25 195 PRO A CA 1
ATOM 1567 C C . PRO A 1 195 ? -10.034 -13.724 -7.797 1.00 92.25 195 PRO A C 1
ATOM 1569 O O . PRO A 1 195 ? -11.212 -13.674 -8.144 1.00 92.25 195 PRO A O 1
ATOM 1572 N N . GLY A 1 196 ? -9.034 -13.522 -8.658 1.00 88.44 196 GLY A N 1
ATOM 1573 C CA . GLY A 1 196 ? -9.239 -13.250 -10.086 1.00 88.44 196 GLY A CA 1
ATOM 1574 C C . GLY A 1 196 ? -9.499 -11.782 -10.445 1.00 88.44 196 GLY A C 1
ATOM 1575 O O . GLY A 1 196 ? -9.532 -11.457 -11.628 1.00 88.44 196 GLY A O 1
ATOM 1576 N N . ILE A 1 197 ? -9.628 -10.876 -9.467 1.00 93.94 197 ILE A N 1
ATOM 1577 C CA . ILE A 1 197 ? -9.677 -9.425 -9.737 1.00 93.94 197 ILE A CA 1
ATOM 1578 C C . ILE A 1 197 ? -8.309 -8.903 -10.201 1.00 93.94 197 ILE A C 1
ATOM 1580 O O . ILE A 1 197 ? -8.222 -8.084 -11.115 1.00 93.94 197 ILE A O 1
ATOM 1584 N N . TRP A 1 198 ? -7.238 -9.367 -9.560 1.00 94.31 198 TRP A N 1
ATOM 1585 C CA . TRP A 1 198 ? -5.858 -9.001 -9.863 1.00 94.31 198 TRP A CA 1
ATOM 1586 C C . TRP A 1 198 ? -5.001 -10.273 -9.893 1.00 94.31 198 TRP A C 1
ATOM 1588 O O . TRP A 1 198 ? -5.179 -11.114 -9.008 1.00 94.31 198 TRP A O 1
ATOM 1598 N N . PRO A 1 199 ? -4.076 -10.431 -10.858 1.00 93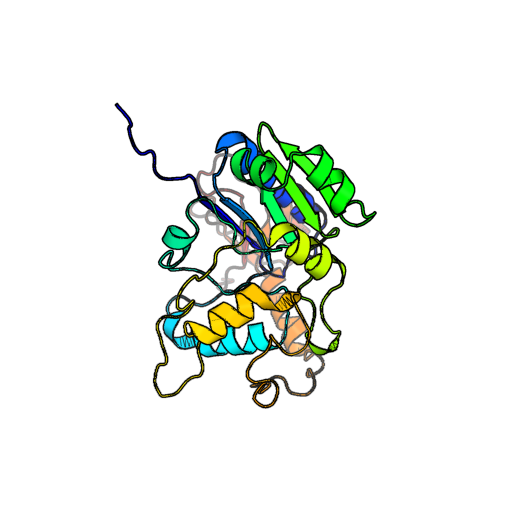.06 199 PRO A N 1
ATOM 1599 C CA . PRO A 1 199 ? -3.710 -9.508 -11.935 1.00 93.06 199 PRO A CA 1
ATOM 1600 C C . PRO A 1 199 ? -4.597 -9.670 -13.189 1.00 93.06 199 PRO A C 1
ATOM 1602 O O . PRO A 1 199 ? -5.152 -10.742 -13.411 1.00 93.06 199 PRO A O 1
ATOM 1605 N N . PRO A 1 200 ? -4.728 -8.630 -14.035 1.00 87.81 200 PRO A N 1
ATOM 1606 C CA . PRO A 1 200 ? -5.545 -8.678 -15.251 1.00 87.81 200 PRO A CA 1
ATOM 1607 C C . PRO A 1 200 ? -4.918 -9.476 -16.403 1.00 87.81 200 PRO A C 1
ATOM 1609 O O . PRO A 1 200 ? -5.655 -9.926 -17.278 1.00 87.81 200 PRO A O 1
ATOM 1612 N N . TYR A 1 201 ? -3.590 -9.643 -16.425 1.00 82.75 201 TYR A N 1
ATOM 1613 C CA . TYR A 1 201 ? -2.879 -10.390 -17.467 1.00 82.75 201 TYR A CA 1
ATOM 1614 C C . TYR A 1 201 ? -1.930 -11.439 -16.858 1.00 82.75 201 TYR A C 1
ATOM 1616 O O . TYR A 1 201 ? -0.711 -11.310 -16.991 1.00 82.75 201 TYR A O 1
ATOM 1624 N N . PRO A 1 202 ? -2.457 -12.482 -16.187 1.00 70.50 202 PRO A N 1
ATOM 1625 C CA . PRO A 1 202 ? -1.629 -13.502 -15.537 1.00 70.50 202 PRO A CA 1
ATOM 1626 C C . PRO A 1 202 ? -0.731 -14.260 -16.529 1.00 70.50 202 PRO A C 1
ATOM 1628 O O . PRO A 1 202 ? 0.405 -14.583 -16.197 1.00 70.50 202 PRO A O 1
ATOM 1631 N N . ASP A 1 203 ? -1.199 -14.467 -17.763 1.00 71.00 203 ASP A N 1
ATOM 1632 C CA . ASP A 1 203 ? -0.463 -15.202 -18.804 1.00 71.00 203 ASP A CA 1
ATOM 1633 C C . ASP A 1 203 ? 0.661 -14.377 -19.457 1.00 71.00 203 ASP A C 1
ATOM 1635 O O . ASP A 1 203 ? 1.544 -14.928 -20.111 1.00 71.00 203 ASP A O 1
ATOM 1639 N N . ASN A 1 204 ? 0.648 -13.052 -19.272 1.00 64.31 204 ASN A N 1
ATOM 1640 C CA . ASN A 1 204 ? 1.639 -12.131 -19.838 1.00 64.31 204 ASN A CA 1
ATOM 1641 C C . ASN A 1 204 ? 2.697 -11.698 -18.816 1.00 64.31 204 ASN A C 1
ATOM 1643 O O . ASN A 1 204 ? 3.431 -10.743 -19.074 1.00 64.31 204 ASN A O 1
ATOM 1647 N N . ILE A 1 205 ? 2.782 -12.371 -17.664 1.00 61.44 205 ILE A N 1
ATOM 1648 C CA . ILE A 1 205 ? 3.866 -12.163 -16.701 1.00 61.44 205 ILE A CA 1
ATOM 1649 C C . ILE A 1 205 ? 5.151 -12.718 -17.330 1.00 61.44 205 ILE A C 1
ATOM 1651 O O . ILE A 1 205 ? 5.497 -13.890 -17.179 1.00 61.44 205 ILE A O 1
ATOM 1655 N N . GLN A 1 206 ? 5.851 -11.879 -18.092 1.00 51.19 206 GLN A N 1
ATOM 1656 C CA . GLN A 1 206 ? 7.109 -12.247 -18.730 1.00 51.19 206 GLN A CA 1
ATOM 1657 C C . GLN A 1 206 ? 8.258 -11.944 -17.782 1.00 51.19 206 GLN A C 1
ATOM 1659 O O . GLN A 1 206 ? 8.565 -10.790 -17.496 1.00 51.19 206 GLN A O 1
ATOM 1664 N N . PHE A 1 207 ? 8.925 -12.979 -17.279 1.00 49.66 207 PHE A N 1
ATOM 1665 C CA . PHE A 1 207 ? 10.204 -12.852 -16.584 1.00 49.66 207 PHE A CA 1
ATOM 1666 C C . PHE A 1 207 ? 11.268 -12.367 -17.582 1.00 49.66 207 PHE A C 1
ATOM 1668 O O . PHE A 1 207 ? 12.034 -13.156 -18.123 1.00 49.66 207 PHE A O 1
ATOM 1675 N N . TYR A 1 208 ? 11.297 -11.067 -17.880 1.00 40.94 208 TYR A N 1
ATOM 1676 C CA . TYR A 1 208 ? 12.374 -10.480 -18.668 1.00 40.94 208 TYR A CA 1
ATOM 1677 C C . TYR A 1 208 ? 13.666 -10.580 -17.853 1.00 40.94 208 TYR A C 1
ATOM 1679 O O . TYR A 1 208 ? 13.837 -9.859 -16.874 1.00 40.94 208 TYR A O 1
ATOM 1687 N N . GLY A 1 209 ? 14.557 -11.494 -18.240 1.00 41.69 209 GLY A N 1
ATOM 1688 C CA . GLY A 1 209 ? 15.921 -11.551 -17.710 1.00 41.69 209 GLY A CA 1
ATOM 1689 C C . GLY A 1 209 ? 16.072 -12.093 -16.287 1.00 41.69 209 GLY A C 1
ATOM 1690 O O . GLY A 1 209 ? 17.143 -11.949 -15.713 1.00 41.69 209 GLY A O 1
ATOM 1691 N N . LEU A 1 210 ? 15.048 -12.734 -15.720 1.00 44.31 210 LEU A N 1
ATOM 1692 C CA . LEU A 1 210 ? 15.291 -13.727 -14.678 1.00 44.31 210 LEU A CA 1
ATOM 1693 C C . LEU A 1 210 ? 15.417 -15.052 -15.422 1.00 44.31 210 LEU A C 1
ATOM 1695 O O . LEU A 1 210 ? 14.405 -15.675 -15.742 1.00 44.31 210 LEU A O 1
ATOM 1699 N N . GLY A 1 211 ? 16.648 -15.463 -15.729 1.00 42.09 211 GLY A N 1
ATOM 1700 C CA . GLY A 1 211 ? 16.905 -16.889 -15.901 1.00 42.09 211 GLY A CA 1
ATOM 1701 C C . GLY A 1 211 ? 16.425 -17.652 -14.658 1.00 42.09 211 GLY A C 1
ATOM 1702 O O . GLY A 1 211 ? 15.914 -17.066 -13.693 1.00 42.09 211 GLY A O 1
ATOM 1703 N N . GLU A 1 212 ? 16.654 -18.965 -14.610 1.00 43.72 212 GLU A N 1
ATOM 1704 C CA . GLU A 1 212 ? 16.934 -19.557 -13.293 1.00 43.72 212 GLU A CA 1
ATOM 1705 C C . GLU A 1 212 ? 17.871 -18.580 -12.586 1.00 43.72 212 GLU A C 1
ATOM 1707 O O . GLU A 1 212 ? 18.759 -18.067 -13.259 1.00 43.72 212 GLU A O 1
ATOM 1712 N N . ALA A 1 213 ? 17.574 -18.170 -11.345 1.00 45.41 213 ALA A N 1
ATOM 1713 C CA . ALA A 1 213 ? 18.448 -17.234 -10.653 1.00 45.41 213 ALA A CA 1
ATOM 1714 C C . ALA A 1 213 ? 19.849 -17.824 -10.762 1.00 45.41 213 ALA A C 1
ATOM 1716 O O . ALA A 1 213 ? 20.105 -18.831 -10.101 1.00 45.41 213 ALA A O 1
ATOM 1717 N N . ASP A 1 214 ? 20.675 -17.274 -11.660 1.00 46.78 214 ASP A N 1
ATOM 1718 C CA . ASP A 1 214 ? 22.039 -17.730 -11.807 1.00 46.78 214 ASP A CA 1
ATOM 1719 C C . ASP A 1 214 ? 22.569 -17.615 -10.385 1.00 46.78 214 ASP A C 1
ATOM 1721 O O . ASP A 1 214 ? 22.335 -16.592 -9.717 1.00 46.78 214 ASP A O 1
ATOM 1725 N N . GLU A 1 215 ? 23.100 -18.718 -9.845 1.00 48.94 215 GLU A N 1
ATOM 1726 C CA . GLU A 1 215 ? 23.789 -18.666 -8.562 1.00 48.94 215 GLU A CA 1
ATOM 1727 C C . GLU A 1 215 ? 24.667 -17.429 -8.638 1.00 48.94 215 GLU A C 1
ATOM 1729 O O . GLU A 1 215 ? 25.480 -17.363 -9.555 1.00 48.94 215 GLU A O 1
ATOM 1734 N N . VAL A 1 216 ? 24.390 -16.418 -7.795 1.00 48.38 216 VAL A N 1
ATOM 1735 C CA . VAL A 1 216 ? 25.008 -15.095 -7.944 1.00 48.38 216 VAL A CA 1
ATOM 1736 C C . VAL A 1 216 ? 26.489 -15.340 -8.115 1.00 48.38 216 VAL A C 1
ATOM 1738 O O . VAL A 1 216 ? 27.103 -15.884 -7.191 1.00 48.38 216 VAL A O 1
ATOM 1741 N N . ASP A 1 217 ? 27.002 -15.044 -9.311 1.00 52.34 217 ASP A N 1
ATOM 1742 C CA . ASP A 1 217 ? 28.289 -15.589 -9.703 1.00 52.34 217 ASP A CA 1
ATOM 1743 C C . ASP A 1 217 ? 29.308 -15.124 -8.661 1.00 52.34 217 ASP A C 1
ATOM 1745 O O . ASP A 1 217 ? 29.213 -14.007 -8.119 1.00 52.34 217 ASP A O 1
ATOM 1749 N N . ALA A 1 218 ? 30.237 -16.000 -8.281 1.00 56.03 218 ALA A N 1
ATOM 1750 C CA . ALA A 1 218 ? 31.165 -15.692 -7.194 1.00 56.03 218 ALA A CA 1
ATOM 1751 C C . ALA A 1 218 ? 31.930 -14.383 -7.483 1.00 56.03 218 ALA A C 1
ATOM 1753 O O . ALA A 1 218 ? 32.299 -13.656 -6.563 1.00 56.03 218 ALA A O 1
ATOM 1754 N N . GLU A 1 219 ? 32.102 -14.046 -8.764 1.00 57.94 219 GLU A N 1
ATOM 1755 C CA . GLU A 1 219 ? 32.665 -12.781 -9.230 1.00 57.94 219 GLU A CA 1
ATOM 1756 C C . GLU A 1 219 ? 31.767 -11.562 -8.952 1.00 57.94 219 GLU A C 1
ATOM 1758 O O . GLU A 1 219 ? 32.272 -10.583 -8.406 1.00 57.94 219 GLU A O 1
ATOM 1763 N N . GLU A 1 220 ? 30.451 -11.606 -9.203 1.00 57.06 220 GLU A N 1
ATOM 1764 C CA . GLU A 1 220 ? 29.546 -10.471 -8.923 1.00 57.06 220 GLU A CA 1
ATOM 1765 C C . GLU A 1 220 ? 29.386 -10.213 -7.414 1.00 57.06 220 GLU A C 1
ATOM 1767 O O . GLU A 1 220 ? 29.309 -9.066 -6.957 1.00 57.06 220 GLU A O 1
ATOM 1772 N N . THR A 1 221 ? 29.377 -11.274 -6.598 1.00 56.22 221 THR A N 1
ATOM 1773 C CA . THR A 1 221 ? 29.387 -11.130 -5.131 1.00 56.22 221 THR A CA 1
ATOM 1774 C C . THR A 1 221 ? 30.703 -10.547 -4.629 1.00 56.22 221 THR A C 1
ATOM 1776 O O . THR A 1 221 ? 30.686 -9.701 -3.730 1.00 56.22 221 THR A O 1
ATOM 1779 N N . VAL A 1 222 ? 31.837 -10.951 -5.207 1.00 59.28 222 VAL A N 1
ATOM 1780 C CA . VAL A 1 222 ? 33.152 -10.373 -4.904 1.00 59.28 222 VAL A CA 1
ATOM 1781 C C . VAL A 1 222 ? 33.212 -8.905 -5.316 1.00 59.28 222 VAL A C 1
ATOM 1783 O O . VAL A 1 222 ? 33.668 -8.096 -4.513 1.00 59.28 222 VAL A O 1
ATOM 1786 N N . GLU A 1 223 ? 32.687 -8.531 -6.482 1.00 60.09 223 GLU A N 1
ATOM 1787 C CA . GLU A 1 223 ? 32.669 -7.146 -6.967 1.00 60.09 223 GLU A CA 1
ATOM 1788 C C . GLU A 1 223 ? 31.788 -6.243 -6.084 1.00 60.09 223 GLU A C 1
ATOM 1790 O O . GLU A 1 223 ? 32.203 -5.157 -5.676 1.00 60.09 223 GLU A O 1
ATOM 1795 N N . MET A 1 224 ? 30.614 -6.727 -5.660 1.00 53.41 224 MET A N 1
ATOM 1796 C CA . MET A 1 224 ? 29.758 -6.028 -4.692 1.00 53.41 224 MET A CA 1
ATOM 1797 C C . MET A 1 224 ? 30.425 -5.889 -3.312 1.00 53.41 224 MET A C 1
ATOM 1799 O O . MET A 1 224 ? 30.309 -4.848 -2.657 1.00 53.41 224 MET A O 1
ATOM 1803 N N . ILE A 1 225 ? 31.140 -6.921 -2.849 1.00 60.12 225 ILE A N 1
ATOM 1804 C CA . ILE A 1 225 ? 31.942 -6.867 -1.616 1.00 60.12 225 ILE A CA 1
ATOM 1805 C C . ILE A 1 225 ? 33.094 -5.865 -1.767 1.00 60.12 225 ILE A C 1
ATOM 1807 O O . ILE A 1 225 ? 33.400 -5.151 -0.811 1.00 60.12 225 ILE A O 1
ATOM 1811 N N . ASP A 1 226 ? 33.707 -5.767 -2.943 1.00 63.38 226 ASP A N 1
ATOM 1812 C CA . ASP A 1 226 ? 34.800 -4.836 -3.214 1.00 63.38 226 ASP A CA 1
ATOM 1813 C C . ASP A 1 226 ? 34.312 -3.383 -3.269 1.00 63.38 226 ASP A C 1
ATOM 1815 O O . ASP A 1 226 ? 34.903 -2.507 -2.639 1.00 63.38 226 ASP A O 1
ATOM 1819 N N . LEU A 1 227 ? 33.142 -3.130 -3.863 1.00 61.47 227 LEU A N 1
ATOM 1820 C CA . LEU A 1 227 ? 32.457 -1.834 -3.791 1.00 61.47 227 LEU A CA 1
ATOM 1821 C C . LEU A 1 227 ? 32.117 -1.438 -2.344 1.00 61.47 227 LEU A C 1
ATOM 1823 O O . LEU A 1 227 ? 32.233 -0.272 -1.963 1.00 61.47 227 LEU A O 1
ATOM 1827 N N . LEU A 1 228 ? 31.735 -2.398 -1.495 1.00 58.38 228 LEU A N 1
ATOM 1828 C CA . LEU A 1 228 ? 31.505 -2.146 -0.067 1.00 58.38 228 LEU A CA 1
ATOM 1829 C C . LEU A 1 228 ? 32.803 -1.860 0.700 1.00 58.38 228 LEU A C 1
ATOM 1831 O O . LEU A 1 228 ? 32.775 -1.081 1.656 1.00 58.38 228 LEU A O 1
ATOM 1835 N N . LYS A 1 229 ? 33.944 -2.416 0.273 1.00 65.69 229 LYS A N 1
ATOM 1836 C CA . LYS A 1 229 ? 35.266 -2.045 0.802 1.00 65.69 229 LYS A CA 1
ATOM 1837 C C . LYS A 1 229 ? 35.709 -0.655 0.366 1.00 65.69 229 LYS A C 1
ATOM 1839 O O . LYS A 1 229 ? 36.631 -0.138 0.972 1.00 65.69 229 LYS A O 1
ATOM 1844 N N . GLN A 1 230 ? 35.073 -0.023 -0.617 1.00 81.50 230 GLN A N 1
ATOM 1845 C CA . GLN A 1 230 ? 35.451 1.318 -1.076 1.00 81.50 230 GLN A CA 1
ATOM 1846 C C . GLN A 1 230 ? 34.802 2.451 -0.263 1.00 81.50 230 GLN A C 1
ATOM 1848 O O . GLN A 1 230 ? 35.041 3.624 -0.554 1.00 81.50 230 GLN A O 1
ATOM 1853 N N . ARG A 1 231 ? 33.992 2.144 0.765 1.00 87.81 231 ARG A N 1
ATOM 1854 C CA . ARG A 1 231 ? 33.301 3.154 1.584 1.00 87.81 231 ARG A CA 1
ATOM 1855 C C . ARG A 1 231 ? 33.228 2.778 3.064 1.00 87.81 231 ARG A C 1
ATOM 1857 O O . ARG A 1 231 ? 32.618 1.777 3.426 1.00 87.81 231 ARG A O 1
ATOM 1864 N N . VAL A 1 232 ? 33.727 3.648 3.942 1.00 89.31 232 VAL A N 1
ATOM 1865 C CA . VAL A 1 232 ? 33.841 3.376 5.387 1.00 89.31 232 VAL A CA 1
ATOM 1866 C C . VAL A 1 232 ? 33.335 4.566 6.209 1.00 89.31 232 VAL A C 1
ATOM 1868 O O . VAL A 1 232 ? 33.814 5.684 6.026 1.00 89.31 232 VAL A O 1
ATOM 1871 N N . PRO A 1 233 ? 32.368 4.388 7.127 1.00 90.44 233 PRO A N 1
ATOM 1872 C CA . PRO A 1 233 ? 31.988 5.448 8.060 1.00 90.44 233 PRO A CA 1
ATOM 1873 C C . PRO A 1 233 ? 33.132 5.773 9.029 1.00 90.44 233 PRO A C 1
ATOM 1875 O O . PRO A 1 233 ? 33.842 4.869 9.467 1.00 90.44 233 PRO A O 1
ATOM 1878 N N . ALA A 1 234 ? 33.271 7.035 9.434 1.00 90.31 234 ALA A N 1
ATOM 1879 C CA . ALA A 1 234 ? 34.244 7.419 10.454 1.00 90.31 234 ALA A CA 1
ATOM 1880 C C . ALA A 1 234 ? 34.077 6.635 11.770 1.00 90.31 234 ALA A C 1
ATOM 1882 O O . ALA A 1 234 ? 33.019 6.067 12.058 1.00 90.31 234 ALA A O 1
ATOM 1883 N N . ASN A 1 235 ? 35.146 6.602 12.565 1.00 92.00 235 ASN A N 1
ATOM 1884 C CA . ASN A 1 235 ? 35.298 5.800 13.781 1.00 92.00 235 ASN A CA 1
ATOM 1885 C C . ASN A 1 235 ? 35.227 4.276 13.559 1.00 92.00 235 ASN A C 1
ATOM 1887 O O . ASN A 1 235 ? 35.044 3.523 14.514 1.00 92.00 235 ASN A O 1
ATOM 1891 N N . ASN A 1 236 ? 35.392 3.811 12.318 1.00 91.00 236 ASN A N 1
ATOM 1892 C CA . ASN A 1 236 ? 35.589 2.398 11.996 1.00 91.00 236 ASN A CA 1
ATOM 1893 C C . ASN A 1 236 ? 37.028 2.166 11.505 1.00 91.00 236 ASN A C 1
ATOM 1895 O O . ASN A 1 236 ? 37.654 3.097 10.985 1.00 91.00 236 ASN A O 1
ATOM 1899 N N . PRO A 1 237 ? 37.566 0.947 11.682 1.00 92.06 237 PRO A N 1
ATOM 1900 C CA . PRO A 1 237 ? 38.861 0.576 11.127 1.00 92.06 237 PRO A CA 1
ATOM 1901 C C . PRO A 1 237 ? 38.829 0.592 9.595 1.00 92.06 237 PRO A C 1
ATOM 1903 O O . PRO A 1 237 ? 37.863 0.145 8.974 1.00 92.06 237 PRO A O 1
ATOM 1906 N N . CYS A 1 238 ? 39.909 1.074 8.992 1.00 90.50 238 CYS A N 1
ATOM 1907 C CA . CYS A 1 238 ? 40.121 1.064 7.556 1.00 90.50 238 CYS A CA 1
ATOM 1908 C C . CYS A 1 238 ? 40.222 -0.392 7.051 1.00 90.50 238 CYS A C 1
ATOM 1910 O O . CYS A 1 238 ? 41.017 -1.163 7.590 1.00 90.50 238 CYS A O 1
ATOM 1912 N N . PRO A 1 239 ? 39.444 -0.812 6.042 1.00 86.69 239 PRO A N 1
ATOM 1913 C CA . PRO A 1 239 ? 39.397 -2.201 5.593 1.00 86.69 239 PRO A CA 1
ATOM 1914 C C . PRO A 1 239 ? 40.633 -2.607 4.786 1.00 86.69 239 PRO A C 1
ATOM 1916 O O . PRO A 1 239 ? 40.919 -3.796 4.691 1.00 86.69 239 PRO A O 1
ATOM 1919 N N . GLN A 1 240 ? 41.352 -1.642 4.201 1.00 88.38 240 GLN A N 1
ATOM 1920 C CA . GLN A 1 240 ? 42.552 -1.893 3.408 1.00 88.38 240 GLN A CA 1
ATOM 1921 C C . GLN A 1 240 ? 43.473 -0.672 3.361 1.00 88.38 240 GLN A C 1
ATOM 1923 O O . GLN A 1 240 ? 43.014 0.470 3.305 1.00 88.38 240 GLN A O 1
ATOM 1928 N N . SER A 1 241 ? 44.782 -0.925 3.363 1.00 93.44 241 SER A N 1
ATOM 1929 C CA . SER A 1 241 ? 45.790 0.131 3.275 1.00 93.44 241 SER A CA 1
ATOM 1930 C C . SER A 1 241 ? 45.739 0.834 1.919 1.00 93.44 241 SER A C 1
ATOM 1932 O O . SER A 1 241 ? 45.713 0.162 0.893 1.00 93.44 241 SER A O 1
ATOM 1934 N N . GLY A 1 242 ? 45.795 2.161 1.912 1.00 93.19 242 GLY A N 1
ATOM 1935 C CA . GLY A 1 242 ? 45.835 2.963 0.691 1.00 93.19 242 GLY A CA 1
ATOM 1936 C C . GLY A 1 242 ? 45.365 4.390 0.922 1.00 93.19 242 GLY A C 1
ATOM 1937 O O . GLY A 1 242 ? 45.184 4.817 2.064 1.00 93.19 242 GLY A O 1
ATOM 1938 N N . TYR A 1 243 ? 45.207 5.144 -0.157 1.00 93.75 243 TYR A N 1
ATOM 1939 C CA . TYR A 1 243 ? 44.695 6.504 -0.127 1.00 93.75 243 TYR A CA 1
ATOM 1940 C C . TYR A 1 243 ? 43.175 6.517 -0.068 1.00 93.75 243 TYR A C 1
ATOM 1942 O O . TYR A 1 243 ? 42.485 5.857 -0.846 1.00 93.75 243 TYR A O 1
ATOM 1950 N N . TRP A 1 244 ? 42.670 7.316 0.862 1.00 95.31 244 TRP A N 1
ATOM 1951 C CA . TRP A 1 244 ? 41.253 7.564 1.057 1.00 95.31 244 TRP A CA 1
ATOM 1952 C C . TRP A 1 244 ? 41.008 9.053 1.179 1.00 95.31 244 TRP A C 1
ATOM 1954 O O . TRP A 1 244 ? 41.865 9.798 1.656 1.00 95.31 244 TRP A O 1
ATOM 1964 N N . TYR A 1 245 ? 39.807 9.488 0.825 1.00 94.50 245 TYR A N 1
ATOM 1965 C CA . TYR A 1 245 ? 39.381 10.867 1.015 1.00 94.50 245 TYR A CA 1
ATOM 1966 C C . TYR A 1 245 ? 37.977 10.929 1.608 1.00 94.50 245 TYR A C 1
ATOM 1968 O O . TYR A 1 245 ? 37.195 9.981 1.543 1.00 94.50 245 TYR A O 1
ATOM 1976 N N . THR A 1 246 ? 37.638 12.072 2.197 1.00 92.94 246 THR A N 1
ATOM 1977 C CA . THR A 1 246 ? 36.273 12.358 2.632 1.00 92.94 246 THR A CA 1
ATOM 1978 C C . THR A 1 246 ? 35.855 13.773 2.241 1.00 92.94 246 THR A C 1
ATOM 1980 O O . THR A 1 246 ? 36.583 14.730 2.517 1.00 92.94 246 THR A O 1
ATOM 1983 N N . PRO A 1 247 ? 34.664 13.964 1.655 1.00 89.38 247 PRO A N 1
ATOM 1984 C CA . PRO A 1 247 ? 34.143 15.303 1.389 1.00 89.38 247 PRO A CA 1
ATOM 1985 C C . PRO A 1 247 ? 33.905 16.139 2.657 1.00 89.38 247 PRO A C 1
ATOM 1987 O O . PRO A 1 247 ? 33.786 17.358 2.575 1.00 89.38 247 PRO A O 1
ATOM 1990 N N . ALA A 1 248 ? 33.863 15.505 3.837 1.00 88.81 248 ALA A N 1
ATOM 1991 C CA . ALA A 1 248 ? 33.631 16.182 5.111 1.00 88.81 248 ALA A CA 1
ATOM 1992 C C . ALA A 1 248 ? 34.755 17.160 5.508 1.00 88.81 248 ALA A C 1
ATOM 1994 O O . ALA A 1 248 ? 34.541 18.013 6.372 1.00 88.81 248 ALA A O 1
ATOM 1995 N N . LYS A 1 249 ? 35.934 17.065 4.877 1.00 89.38 249 LYS A N 1
ATOM 1996 C CA . LYS A 1 249 ? 37.074 17.963 5.085 1.00 89.38 249 LYS A CA 1
ATOM 1997 C C . LYS A 1 249 ? 37.769 18.252 3.751 1.00 89.38 249 LYS A C 1
ATOM 1999 O O . LYS A 1 249 ? 38.068 17.340 2.987 1.00 89.38 249 LYS A O 1
ATOM 2004 N N . GLN A 1 250 ? 38.068 19.521 3.484 1.00 87.62 250 GLN A N 1
ATOM 2005 C CA . GLN A 1 250 ? 38.836 19.912 2.301 1.00 87.62 250 GLN A CA 1
ATOM 2006 C C . GLN A 1 250 ? 40.269 19.361 2.381 1.00 87.62 250 GLN A C 1
ATOM 2008 O O . GLN A 1 250 ? 40.868 19.361 3.457 1.00 87.62 250 GLN A O 1
ATOM 2013 N N . ASN A 1 251 ? 40.820 18.908 1.249 1.00 88.38 251 ASN A N 1
ATOM 2014 C CA . ASN A 1 251 ? 42.154 18.294 1.166 1.00 88.38 251 ASN A CA 1
ATOM 2015 C C . ASN A 1 251 ? 42.341 17.131 2.162 1.00 88.38 251 ASN A C 1
ATOM 2017 O O . ASN A 1 251 ? 43.383 16.992 2.794 1.00 88.38 251 ASN A O 1
ATOM 2021 N N . SER A 1 252 ? 41.301 16.313 2.339 1.00 91.38 252 SER A N 1
ATOM 2022 C CA . SER A 1 252 ? 41.279 15.191 3.285 1.00 91.38 252 SER A CA 1
ATOM 2023 C C . SER A 1 252 ? 42.012 13.941 2.813 1.00 91.38 252 SER A C 1
ATOM 2025 O O . SER A 1 252 ? 42.151 13.016 3.610 1.00 91.38 252 SER A O 1
ATOM 2027 N N . ARG A 1 253 ? 42.453 13.897 1.547 1.00 94.69 253 ARG A N 1
ATOM 2028 C CA . ARG A 1 253 ? 43.144 12.742 0.971 1.00 94.69 253 ARG A CA 1
ATOM 2029 C C . ARG A 1 253 ? 44.336 12.358 1.844 1.00 94.69 253 ARG A C 1
ATOM 2031 O O . ARG A 1 253 ? 45.237 13.165 2.070 1.00 94.69 253 ARG A O 1
ATOM 2038 N N . THR A 1 254 ? 44.336 11.134 2.347 1.00 94.06 254 THR A N 1
ATOM 2039 C CA . THR A 1 254 ? 45.383 10.652 3.242 1.00 94.06 254 THR A CA 1
ATOM 2040 C C . THR A 1 254 ? 45.559 9.150 3.099 1.00 94.06 254 THR A C 1
ATOM 2042 O O . THR A 1 254 ? 44.622 8.432 2.749 1.00 94.06 254 THR A O 1
ATOM 2045 N N . LEU A 1 255 ? 46.784 8.697 3.351 1.00 94.94 255 LEU A N 1
ATOM 2046 C CA . LEU A 1 255 ? 47.121 7.285 3.371 1.00 94.94 255 LEU A CA 1
ATOM 2047 C C . LEU A 1 255 ? 46.716 6.697 4.725 1.00 94.94 255 LEU A C 1
ATOM 2049 O O . LEU A 1 255 ? 47.225 7.138 5.753 1.00 94.94 255 LEU A O 1
ATOM 2053 N N . PHE A 1 256 ? 45.855 5.684 4.714 1.00 95.19 256 PHE A N 1
ATOM 2054 C CA . PHE A 1 256 ? 45.555 4.868 5.888 1.00 95.19 256 PHE A CA 1
ATOM 2055 C C . PHE A 1 256 ? 46.185 3.494 5.752 1.00 95.19 256 PHE A C 1
ATOM 2057 O O . PHE A 1 256 ? 46.324 2.957 4.652 1.00 95.19 256 PHE A O 1
ATOM 2064 N N . ARG A 1 257 ? 46.533 2.893 6.886 1.00 93.81 257 ARG A N 1
ATOM 2065 C CA . ARG A 1 257 ? 46.864 1.472 6.974 1.00 93.81 257 ARG A CA 1
ATOM 2066 C C . ARG A 1 257 ? 45.610 0.662 7.277 1.00 93.81 257 ARG A C 1
ATOM 2068 O O . ARG A 1 257 ? 44.688 1.133 7.936 1.00 93.81 257 ARG A O 1
ATOM 2075 N N . SER A 1 258 ? 45.594 -0.594 6.844 1.00 90.56 258 SER A N 1
ATOM 2076 C CA . SER A 1 258 ? 44.563 -1.548 7.248 1.00 90.56 258 SER A CA 1
ATOM 2077 C C . SER A 1 258 ? 44.427 -1.568 8.771 1.00 90.56 258 SER A C 1
ATOM 2079 O O . SER A 1 258 ? 45.420 -1.570 9.500 1.00 90.56 258 SER A O 1
ATOM 2081 N N . SER A 1 259 ? 43.183 -1.602 9.236 1.00 90.75 259 SER A N 1
ATOM 2082 C CA . SER A 1 259 ? 42.770 -1.531 10.638 1.00 90.75 259 SER A CA 1
ATOM 2083 C C . SER A 1 259 ? 43.023 -0.192 11.344 1.00 90.75 259 SER A C 1
ATOM 2085 O O . SER A 1 259 ? 42.686 -0.061 12.520 1.00 90.75 259 SER A O 1
ATOM 2087 N N . GLU A 1 260 ? 43.562 0.816 10.655 1.00 94.19 260 GLU A N 1
ATOM 2088 C CA . GLU A 1 260 ? 43.716 2.164 11.202 1.00 94.19 260 GLU A CA 1
ATOM 2089 C C . GLU A 1 260 ? 42.354 2.845 11.361 1.00 94.19 260 GLU A C 1
ATOM 2091 O O . GLU A 1 260 ? 41.487 2.756 10.494 1.00 94.19 260 GLU A O 1
ATOM 2096 N N . LEU A 1 261 ? 42.145 3.518 12.489 1.00 94.56 261 LEU A N 1
ATOM 2097 C CA . LEU A 1 261 ? 40.880 4.174 12.801 1.00 94.56 261 LEU A CA 1
ATOM 2098 C C . LEU A 1 261 ? 40.700 5.427 11.941 1.00 94.56 261 LEU A C 1
ATOM 2100 O O . LEU A 1 261 ? 41.491 6.365 12.023 1.00 94.56 261 LEU A O 1
ATOM 2104 N N . MET A 1 262 ? 39.636 5.461 11.139 1.00 93.81 262 MET A N 1
ATOM 2105 C CA . MET A 1 262 ? 39.382 6.591 10.247 1.00 93.81 262 MET A CA 1
ATOM 2106 C C . MET A 1 262 ? 38.682 7.724 11.016 1.00 93.81 262 MET A C 1
ATOM 2108 O O . MET A 1 262 ? 37.619 7.486 11.600 1.00 93.81 262 MET A O 1
ATOM 2112 N N . PRO A 1 263 ? 39.239 8.948 11.052 1.00 94.75 263 PRO A N 1
ATOM 2113 C CA . PRO A 1 263 ? 38.768 9.991 11.952 1.00 94.75 263 PRO A CA 1
ATOM 2114 C C . PRO A 1 263 ? 37.433 10.590 11.504 1.00 94.75 263 PRO A C 1
ATOM 2116 O O . PRO A 1 263 ? 37.075 10.563 10.323 1.00 94.75 263 PRO A O 1
ATOM 2119 N N . ASP A 1 264 ? 36.711 11.149 12.473 1.00 93.56 264 ASP A N 1
ATOM 2120 C CA . ASP A 1 264 ? 35.475 11.903 12.267 1.00 93.56 264 ASP A CA 1
ATOM 2121 C C . ASP A 1 264 ? 35.735 13.417 12.288 1.00 93.56 264 ASP A C 1
ATOM 2123 O O . ASP A 1 264 ? 36.661 13.903 12.943 1.00 93.56 264 ASP A O 1
ATOM 2127 N N . PHE A 1 265 ? 34.886 14.173 11.595 1.00 90.50 265 PHE A N 1
ATOM 2128 C CA . PHE A 1 265 ? 34.908 15.632 11.534 1.00 90.50 265 PHE A CA 1
ATOM 2129 C C . PHE A 1 265 ? 33.553 16.192 11.995 1.00 90.50 265 PHE A C 1
ATOM 2131 O O . PHE A 1 265 ? 32.773 16.669 11.172 1.00 90.50 265 PHE A O 1
ATOM 2138 N N . PRO A 1 266 ? 33.256 16.183 13.309 1.00 84.12 266 PRO A N 1
ATOM 2139 C CA . PRO A 1 266 ? 31.937 16.553 13.839 1.00 84.12 266 PRO A CA 1
ATOM 2140 C C . PRO A 1 266 ? 31.552 18.022 13.597 1.00 84.12 266 PRO A C 1
ATOM 2142 O O . PRO A 1 266 ? 30.380 18.373 13.681 1.00 84.12 266 PRO A O 1
ATOM 2145 N N . ALA A 1 267 ? 32.525 18.884 13.284 1.00 82.38 267 ALA A N 1
ATOM 2146 C CA . ALA A 1 267 ? 32.295 20.278 12.900 1.00 82.38 267 ALA A CA 1
ATOM 2147 C C . ALA A 1 267 ? 31.958 20.459 11.403 1.00 82.38 267 ALA A C 1
ATOM 2149 O O . ALA A 1 267 ? 31.758 21.587 10.955 1.00 82.38 267 ALA A O 1
ATOM 2150 N N . SER A 1 268 ? 31.933 19.379 10.613 1.00 81.62 268 SER A N 1
ATOM 2151 C CA . SER A 1 268 ? 31.628 19.439 9.185 1.00 81.62 268 SER A CA 1
ATOM 2152 C C . SER A 1 268 ? 30.148 19.720 8.935 1.00 81.62 268 SER A C 1
ATOM 2154 O O . SER A 1 268 ? 29.268 19.088 9.516 1.00 81.62 268 SER A O 1
ATOM 2156 N N . THR A 1 269 ? 29.857 20.624 8.001 1.00 78.38 269 THR A N 1
ATOM 2157 C CA . THR A 1 269 ? 28.492 20.874 7.512 1.00 78.38 269 THR A CA 1
ATOM 2158 C C . THR A 1 269 ? 28.048 19.863 6.449 1.00 78.38 269 THR A C 1
ATOM 2160 O O . THR A 1 269 ? 26.898 19.897 6.020 1.00 78.38 269 THR A O 1
ATOM 2163 N N . TYR A 1 270 ? 28.931 18.943 6.036 1.00 72.38 270 TYR A N 1
ATOM 2164 C CA . TYR A 1 270 ? 28.677 17.951 4.983 1.00 72.38 270 TYR A CA 1
ATOM 2165 C C . TYR A 1 270 ? 27.849 16.738 5.464 1.00 72.38 270 TYR A C 1
ATOM 2167 O O . TYR A 1 270 ? 27.463 15.883 4.670 1.00 72.38 270 TYR A O 1
ATOM 2175 N N . GLY A 1 271 ? 27.548 16.651 6.764 1.00 79.12 271 GLY A N 1
ATOM 2176 C CA . GLY A 1 271 ? 26.840 15.523 7.373 1.00 79.12 271 GLY A CA 1
ATOM 2177 C C . GLY A 1 271 ? 27.794 14.478 7.957 1.00 79.12 271 GLY A C 1
ATOM 2178 O O . GLY A 1 271 ? 28.895 14.808 8.386 1.00 79.12 271 GLY A O 1
ATOM 2179 N N . ALA A 1 272 ? 27.362 13.215 8.021 1.00 83.56 272 ALA A N 1
ATOM 2180 C CA . ALA A 1 272 ? 28.173 12.143 8.601 1.00 83.56 272 ALA A CA 1
ATOM 2181 C C . ALA A 1 272 ? 29.475 11.924 7.808 1.00 83.56 272 ALA A C 1
ATOM 2183 O O . ALA A 1 272 ? 29.438 11.771 6.584 1.00 83.56 272 ALA A O 1
ATOM 2184 N N . THR A 1 273 ? 30.613 11.847 8.504 1.00 91.06 273 THR A N 1
ATOM 2185 C CA . THR A 1 273 ? 31.909 11.600 7.864 1.00 91.06 273 THR A CA 1
ATOM 2186 C C . THR A 1 273 ? 31.971 10.179 7.323 1.00 91.06 273 THR A C 1
ATOM 2188 O O . THR A 1 273 ? 31.885 9.192 8.059 1.00 91.06 273 THR A O 1
ATOM 2191 N N . ILE A 1 274 ? 32.134 10.081 6.009 1.00 91.81 274 ILE A N 1
ATOM 2192 C CA . ILE A 1 274 ? 32.313 8.827 5.288 1.00 91.81 274 ILE A CA 1
ATOM 2193 C C . ILE A 1 274 ? 33.576 8.961 4.449 1.00 91.81 274 ILE A C 1
ATOM 2195 O O . ILE A 1 274 ? 33.731 9.937 3.710 1.00 91.81 274 ILE A O 1
ATOM 2199 N N . TRP A 1 275 ? 34.455 7.981 4.580 1.00 93.06 275 TRP A N 1
ATOM 2200 C CA . TRP A 1 275 ? 35.677 7.846 3.814 1.00 93.06 275 TRP A CA 1
ATOM 2201 C C . TRP A 1 275 ? 35.440 6.986 2.580 1.00 93.06 275 TRP A C 1
ATOM 2203 O O . TRP A 1 275 ? 34.749 5.969 2.651 1.00 93.06 275 TRP A O 1
ATOM 2213 N N . TYR A 1 276 ? 36.021 7.410 1.465 1.00 91.50 276 TYR A N 1
ATOM 2214 C CA . TYR A 1 276 ? 35.938 6.760 0.165 1.00 91.50 276 TYR A CA 1
ATOM 2215 C C . TYR A 1 276 ? 37.340 6.389 -0.302 1.00 91.50 276 TYR A C 1
ATOM 2217 O O . TYR A 1 276 ? 38.272 7.180 -0.129 1.00 91.50 276 TYR A O 1
ATOM 2225 N N . TRP A 1 277 ? 37.483 5.186 -0.852 1.00 91.12 277 TRP A N 1
ATOM 2226 C CA . TRP A 1 277 ? 38.719 4.750 -1.490 1.00 91.12 277 TRP A CA 1
ATOM 2227 C C . TRP A 1 277 ? 39.019 5.673 -2.668 1.00 91.12 277 TRP A C 1
ATOM 2229 O O . TRP A 1 277 ? 38.135 5.958 -3.477 1.00 91.12 277 TRP A O 1
ATOM 2239 N N . ASP A 1 278 ? 40.247 6.170 -2.751 1.00 87.50 278 ASP A N 1
ATOM 2240 C CA . ASP A 1 278 ? 40.670 6.962 -3.898 1.00 87.50 278 ASP A CA 1
ATOM 2241 C C . ASP A 1 278 ? 41.048 6.019 -5.047 1.00 87.50 278 ASP A C 1
ATOM 2243 O O . ASP A 1 278 ? 41.865 5.119 -4.877 1.00 87.50 278 ASP A O 1
ATOM 2247 N N . ALA A 1 279 ? 40.471 6.191 -6.234 1.00 83.00 279 ALA A N 1
ATOM 2248 C CA . ALA A 1 279 ? 40.882 5.390 -7.387 1.00 83.00 279 ALA A CA 1
ATOM 2249 C C . ALA A 1 279 ? 42.353 5.655 -7.761 1.00 83.00 279 ALA A C 1
ATOM 2251 O O . ALA A 1 279 ? 43.023 4.774 -8.297 1.00 83.00 279 ALA A O 1
ATOM 2252 N N . ASN A 1 280 ? 42.862 6.850 -7.445 1.00 83.50 280 ASN A N 1
ATOM 2253 C CA . ASN A 1 280 ? 44.269 7.177 -7.573 1.00 83.50 280 ASN A CA 1
ATOM 2254 C C . ASN A 1 280 ? 45.009 6.826 -6.273 1.00 83.50 280 ASN A C 1
ATOM 2256 O O . ASN A 1 280 ? 44.744 7.412 -5.222 1.00 83.50 280 ASN A O 1
ATOM 2260 N N . GLN A 1 281 ? 45.951 5.886 -6.349 1.00 88.25 281 GLN A N 1
ATOM 2261 C CA . GLN A 1 281 ? 46.751 5.410 -5.213 1.00 88.25 281 GLN A CA 1
ATOM 2262 C C . GLN A 1 281 ? 48.188 5.956 -5.200 1.00 88.25 281 GLN A C 1
ATOM 2264 O O . GLN A 1 281 ? 49.005 5.500 -4.401 1.00 88.25 281 GLN A O 1
ATOM 2269 N N . GLU A 1 282 ? 48.483 6.937 -6.054 1.00 78.81 282 GLU A N 1
ATOM 2270 C CA . GLU A 1 282 ? 49.788 7.611 -6.147 1.00 78.81 282 GLU A CA 1
ATOM 2271 C C . GLU A 1 282 ? 49.878 8.894 -5.308 1.00 78.81 282 GLU A C 1
ATOM 2273 O O . GLU A 1 282 ? 48.847 9.583 -5.106 1.00 78.81 282 GLU A O 1
#

Secondary structure (DSSP, 8-state):
----PPP-EEEEEE-S----HHHHHHHHHHHHHHHHHH--SEEEEEEB----TTGGGTHHHHHHHHTTBTTPBPP-SSGGGTGGGTT-B----SEEEE-HHHHHHTT-HHHHHHHT--TTEEEEEETTEEEEEESSS----BGGG-S-HHHHHHHHHHGGGB-S----SSS--STT-----HHHHHHHHTTTTSTTSS-S-GGG---SS--S-----HHHHHHHHHHHHTEEETTSB-SSSEEEE-TTSTT--EEE-TTPBPPP-TT-TT-S-EEEE-S---